Protein AF-A0A2D6DQJ8-F1 (afdb_monomer_lite)

Sequence (185 aa):
MTIVVDLTQARTDKREAVPNTLNEFLEKARQLINESSESKDLEIITTIRDIGDLKRKIEGVIAKKIIDAKMIDQGLFLCGIYVPRVFTEYLSSSPESWIANDYSLKARKTKNAFAFKQGGDICFLICSIFIERGAWRIMDPSYYYKMGKSFYYQFYVSAKQEIGYHMSGHFETVVDITKECFSSI

Foldseek 3Di:
DDDDDDADDDDDPPPDDDDDDLVSLLVLLVVLLVVLVVPPPDPPPPPPNHLVSQLSNQLNLLSVLCVVVVVSDPLSSSLSSVLSVLVSVCVVPPDPDLQLVVLVVVCVVVVDLVSLVVSLSSLLCCLAPVVVSCVVVVDDNVVSLQSSLVSLCSSCVSVVDVNSVSCNVCVVVSSVSRNVSVVVD

pLDDT: mean 80.05, std 19.25, range [23.83, 98.38]

Structure (mmCIF, N/CA/C/O backbone):
data_AF-A0A2D6DQJ8-F1
#
_entry.id   AF-A0A2D6DQJ8-F1
#
loop_
_atom_site.group_PDB
_atom_site.id
_atom_site.type_symbol
_atom_site.label_atom_id
_atom_site.label_alt_id
_atom_site.label_comp_id
_atom_site.label_asym_id
_atom_site.label_entity_id
_atom_site.label_seq_id
_atom_site.pdbx_PDB_ins_code
_atom_site.Cartn_x
_atom_site.Cartn_y
_atom_site.Cartn_z
_atom_site.occupancy
_atom_site.B_iso_or_equiv
_atom_site.auth_seq_id
_atom_site.auth_comp_id
_atom_site.auth_asym_id
_atom_site.auth_atom_id
_atom_site.pdbx_PDB_model_num
ATOM 1 N N . MET A 1 1 ? -24.147 9.351 -9.199 1.00 28.38 1 MET A N 1
ATOM 2 C CA . MET A 1 1 ? -23.931 10.227 -8.032 1.00 28.38 1 MET A CA 1
ATOM 3 C C . MET A 1 1 ? -22.509 10.746 -8.153 1.00 28.38 1 MET A C 1
ATOM 5 O O . MET A 1 1 ? -21.589 9.941 -8.148 1.00 28.38 1 MET A O 1
ATOM 9 N N . THR A 1 2 ? -22.347 12.031 -8.457 1.00 23.83 2 THR A N 1
ATOM 10 C CA . THR A 1 2 ? -21.063 12.626 -8.860 1.00 23.83 2 THR A CA 1
ATOM 11 C C . THR A 1 2 ? -20.451 13.314 -7.648 1.00 23.83 2 THR A C 1
ATOM 13 O O . THR A 1 2 ? -21.059 14.234 -7.110 1.00 23.83 2 THR A O 1
ATOM 16 N N . ILE A 1 3 ? -19.286 12.850 -7.197 1.00 33.47 3 ILE A N 1
ATOM 17 C CA . ILE A 1 3 ? -18.532 13.491 -6.115 1.00 33.47 3 ILE A CA 1
ATOM 18 C C . ILE A 1 3 ? -17.836 14.715 -6.719 1.00 33.47 3 ILE A C 1
ATOM 20 O O . ILE A 1 3 ? -16.994 14.570 -7.603 1.00 33.47 3 ILE A O 1
ATOM 24 N N . VAL A 1 4 ? -18.210 15.913 -6.272 1.00 28.06 4 VAL A N 1
ATOM 25 C CA . VAL A 1 4 ? -17.521 17.164 -6.613 1.00 28.06 4 VAL A CA 1
ATOM 26 C C . VAL A 1 4 ? -16.639 17.519 -5.420 1.00 28.06 4 VAL A C 1
ATOM 28 O O . VAL A 1 4 ? -17.137 17.975 -4.398 1.00 28.06 4 VAL A O 1
ATOM 31 N N . VAL A 1 5 ? -15.339 17.240 -5.532 1.00 38.75 5 VAL A N 1
ATOM 32 C CA . VAL A 1 5 ? -14.324 17.700 -4.573 1.00 38.75 5 VAL A CA 1
ATOM 33 C C . VAL A 1 5 ? -13.823 19.053 -5.072 1.00 38.75 5 VAL A C 1
ATOM 35 O O . VAL A 1 5 ? -13.294 19.132 -6.180 1.00 38.75 5 VAL A O 1
ATOM 38 N N . ASP A 1 6 ? -14.016 20.115 -4.290 1.00 31.91 6 ASP A N 1
ATOM 39 C CA . ASP A 1 6 ? -13.400 21.413 -4.571 1.00 31.91 6 ASP A CA 1
ATOM 40 C C . ASP A 1 6 ? -11.903 21.327 -4.230 1.00 31.91 6 ASP A C 1
ATOM 42 O O . ASP A 1 6 ? -11.521 21.043 -3.097 1.00 31.91 6 ASP A O 1
ATOM 46 N N . LEU A 1 7 ? -11.050 21.471 -5.248 1.00 39.66 7 LEU A N 1
ATOM 47 C CA . LEU A 1 7 ? -9.607 21.198 -5.192 1.00 39.66 7 LEU A CA 1
ATOM 48 C C . LEU A 1 7 ? -8.759 22.452 -4.927 1.00 39.66 7 LEU A C 1
ATOM 50 O O . LEU A 1 7 ? -7.550 22.450 -5.178 1.00 39.66 7 LEU A O 1
ATOM 54 N N . THR A 1 8 ? -9.353 23.541 -4.444 1.00 37.66 8 THR A N 1
ATOM 55 C CA . THR A 1 8 ? -8.606 24.782 -4.229 1.00 37.66 8 THR A CA 1
ATOM 56 C C . THR A 1 8 ? -8.134 24.960 -2.780 1.00 37.66 8 THR A C 1
ATOM 58 O O . THR A 1 8 ? -8.878 25.394 -1.914 1.00 37.66 8 THR A O 1
ATOM 61 N N . GLN A 1 9 ? -6.821 24.730 -2.590 1.00 43.00 9 GLN A N 1
ATOM 62 C CA . GLN A 1 9 ? -5.982 25.031 -1.405 1.00 43.00 9 GLN A CA 1
ATOM 63 C C . GLN A 1 9 ? -6.151 24.040 -0.224 1.00 43.00 9 GLN A C 1
ATOM 65 O O . GLN A 1 9 ? -7.235 23.563 0.038 1.00 43.00 9 GLN A O 1
ATOM 70 N N . ALA A 1 10 ? -5.129 23.625 0.531 1.00 37.91 10 ALA A N 1
ATOM 71 C CA . ALA A 1 10 ? -3.864 24.272 0.834 1.00 37.91 10 ALA A CA 1
ATOM 72 C C . ALA A 1 10 ? -2.711 23.265 1.031 1.00 37.91 10 ALA A C 1
ATOM 74 O O . ALA A 1 10 ? -2.832 22.235 1.689 1.00 37.91 10 ALA A O 1
ATOM 75 N N . ARG A 1 11 ? -1.537 23.632 0.506 1.00 45.88 11 ARG A N 1
ATOM 76 C CA . ARG A 1 11 ? -0.239 23.076 0.901 1.00 45.88 11 ARG A CA 1
ATOM 77 C C . ARG A 1 11 ? 0.107 23.575 2.301 1.00 45.88 11 ARG A C 1
ATOM 79 O O . ARG A 1 11 ? 0.313 24.769 2.495 1.00 45.88 11 ARG A O 1
ATOM 86 N N . THR A 1 12 ? 0.286 22.659 3.240 1.00 33.97 12 THR A N 1
ATOM 87 C CA . THR A 1 12 ? 1.197 22.855 4.373 1.00 33.97 12 THR A CA 1
ATOM 88 C C . THR A 1 12 ? 1.915 21.539 4.646 1.00 33.97 12 THR A C 1
ATOM 90 O O . THR A 1 12 ? 1.480 20.714 5.442 1.00 33.97 12 THR A O 1
ATOM 93 N N . ASP A 1 13 ? 3.041 21.335 3.959 1.00 38.91 13 ASP A N 1
ATOM 94 C CA . ASP A 1 13 ? 3.985 20.256 4.254 1.00 38.91 13 ASP A CA 1
ATOM 95 C C . ASP A 1 13 ? 4.707 20.557 5.580 1.00 38.91 13 ASP A C 1
ATOM 97 O O . ASP A 1 13 ? 5.868 20.971 5.607 1.00 38.91 13 ASP A O 1
ATOM 101 N N . LYS A 1 14 ? 4.039 20.328 6.717 1.00 37.69 14 LYS A N 1
ATOM 102 C CA . LYS A 1 14 ? 4.773 19.878 7.902 1.00 37.69 14 LYS A CA 1
ATOM 103 C C . LYS A 1 14 ? 5.156 18.432 7.613 1.00 37.69 14 LYS A C 1
ATOM 105 O O . LYS A 1 14 ? 4.285 17.572 7.534 1.00 37.69 14 LYS A O 1
ATOM 110 N N . ARG A 1 15 ? 6.451 18.160 7.422 1.00 37.47 15 ARG A N 1
ATOM 111 C CA . ARG A 1 15 ? 6.974 16.787 7.416 1.00 37.47 15 ARG A CA 1
ATOM 112 C C . ARG A 1 15 ? 6.699 16.185 8.793 1.00 37.47 15 ARG A C 1
ATOM 114 O O . ARG A 1 15 ? 7.499 16.358 9.706 1.00 37.47 15 ARG A O 1
ATOM 121 N N . GLU A 1 16 ? 5.544 15.548 8.958 1.00 53.84 16 GLU A N 1
ATOM 122 C CA . GLU A 1 16 ? 5.276 14.711 10.121 1.00 53.84 16 GLU A CA 1
ATOM 123 C C . GLU A 1 16 ? 6.364 13.638 10.177 1.00 53.84 16 GLU A C 1
ATOM 125 O O . GLU A 1 16 ? 6.616 12.940 9.190 1.00 53.84 16 GLU A O 1
ATOM 130 N N . ALA A 1 17 ? 7.051 13.554 11.316 1.00 56.97 17 ALA A N 1
ATOM 131 C CA . ALA A 1 17 ? 8.005 12.488 11.553 1.00 56.97 17 ALA A CA 1
ATOM 132 C C . ALA A 1 17 ? 7.264 11.148 11.459 1.00 56.97 17 ALA A C 1
ATOM 134 O O . ALA A 1 17 ? 6.205 10.964 12.065 1.00 56.97 17 ALA A O 1
ATOM 135 N N . VAL A 1 18 ? 7.797 10.232 10.654 1.00 62.62 18 VAL A N 1
ATOM 136 C CA . VAL A 1 18 ? 7.288 8.862 10.592 1.00 62.62 18 VAL A CA 1
ATOM 137 C C . VAL A 1 18 ? 7.674 8.185 11.913 1.00 62.62 18 VAL A C 1
ATOM 139 O O . VAL A 1 18 ? 8.850 8.260 12.276 1.00 62.62 18 VAL A O 1
ATOM 142 N N . PRO A 1 19 ? 6.722 7.582 12.650 1.00 75.62 19 PRO A N 1
ATOM 143 C CA . PRO A 1 19 ? 7.032 6.788 13.838 1.00 75.62 19 PRO A CA 1
ATOM 144 C C . PRO A 1 19 ? 8.048 5.688 13.519 1.00 75.62 19 PRO A C 1
ATOM 146 O O . PRO A 1 19 ? 7.959 5.067 12.461 1.00 75.62 19 PRO A O 1
ATOM 149 N N . ASN A 1 20 ? 8.980 5.421 14.431 1.00 75.44 20 ASN A N 1
ATOM 150 C CA . ASN A 1 20 ? 10.047 4.433 14.228 1.00 75.44 20 ASN A CA 1
ATOM 151 C C . ASN A 1 20 ? 9.986 3.258 15.216 1.00 75.44 20 ASN A C 1
ATOM 153 O O . ASN A 1 20 ? 10.690 2.266 15.026 1.00 75.44 20 ASN A O 1
ATOM 157 N N . THR A 1 21 ? 9.147 3.333 16.254 1.00 79.19 21 THR A N 1
ATOM 158 C CA . THR A 1 21 ? 8.952 2.246 17.229 1.00 79.19 21 THR A CA 1
ATOM 159 C C . THR A 1 21 ? 7.495 1.799 17.292 1.00 79.19 21 THR A C 1
ATOM 161 O O . THR A 1 21 ? 6.583 2.585 17.045 1.00 79.19 21 THR A O 1
ATOM 164 N N . LEU A 1 22 ? 7.248 0.533 17.655 1.00 73.12 22 LEU A N 1
ATOM 165 C CA . LEU A 1 22 ? 5.886 0.003 17.809 1.00 73.12 22 LEU A CA 1
ATOM 166 C C . LEU A 1 22 ? 5.039 0.838 18.784 1.00 73.12 22 LEU A C 1
ATOM 168 O O . LEU A 1 22 ? 3.878 1.110 18.501 1.00 73.12 22 LEU A O 1
ATOM 172 N N . ASN A 1 23 ? 5.624 1.289 19.898 1.00 78.62 23 ASN A N 1
ATOM 173 C CA . ASN A 1 23 ? 4.925 2.144 20.858 1.00 78.62 23 ASN A CA 1
ATOM 174 C C . ASN A 1 23 ? 4.526 3.487 20.232 1.00 78.62 23 ASN A C 1
ATOM 176 O O . ASN A 1 23 ? 3.397 3.926 20.418 1.00 78.62 23 ASN A O 1
ATOM 180 N N . GLU A 1 24 ? 5.400 4.111 19.437 1.00 80.12 24 GLU A N 1
ATOM 181 C CA . GLU A 1 24 ? 5.050 5.337 18.708 1.00 80.12 24 GLU A CA 1
ATOM 182 C C . GLU A 1 24 ? 3.953 5.094 17.662 1.00 80.12 24 GLU A C 1
ATOM 184 O O . GLU A 1 24 ? 3.085 5.947 17.482 1.00 80.12 24 GLU A O 1
ATOM 189 N N . PHE A 1 25 ? 3.947 3.934 16.993 1.00 73.12 25 PHE A N 1
ATOM 190 C CA . PHE A 1 25 ? 2.854 3.558 16.091 1.00 73.12 25 PHE A CA 1
ATOM 191 C C . PHE A 1 25 ? 1.530 3.381 16.833 1.00 73.12 25 PHE A C 1
ATOM 193 O O . PHE A 1 25 ? 0.505 3.831 16.328 1.00 73.12 25 PHE A O 1
ATOM 200 N N . LEU A 1 26 ? 1.538 2.776 18.023 1.00 71.25 26 LEU A N 1
ATOM 201 C CA . LEU A 1 26 ? 0.341 2.609 18.850 1.00 71.25 26 LEU A CA 1
ATOM 202 C C . LEU A 1 26 ? -0.185 3.948 19.379 1.00 71.25 26 LEU A C 1
ATOM 204 O O . LEU A 1 26 ? -1.390 4.188 19.321 1.00 71.25 26 LEU A O 1
ATOM 208 N N . GLU A 1 27 ? 0.696 4.842 19.833 1.00 82.12 27 GLU A N 1
ATOM 209 C CA . GLU A 1 27 ? 0.302 6.193 20.250 1.00 82.12 27 GLU A CA 1
ATOM 210 C C . GLU A 1 27 ? -0.251 7.003 19.071 1.00 82.12 27 GLU A C 1
ATOM 212 O O . GLU A 1 27 ? -1.319 7.609 19.185 1.00 82.12 27 GLU A O 1
ATOM 217 N N . LYS A 1 28 ? 0.398 6.943 17.897 1.00 79.94 28 LYS A N 1
ATOM 218 C CA . LYS A 1 28 ? -0.119 7.581 16.677 1.00 79.94 28 LYS A CA 1
ATOM 219 C C . LYS A 1 28 ? -1.467 6.991 16.260 1.00 79.94 28 LYS A C 1
ATOM 221 O O . LYS A 1 28 ? -2.380 7.739 15.925 1.00 79.94 28 LYS A O 1
ATOM 226 N N . ALA A 1 29 ? -1.616 5.669 16.299 1.00 71.00 29 ALA A N 1
ATOM 227 C CA . ALA A 1 29 ? -2.877 4.996 16.004 1.00 71.00 29 ALA A CA 1
ATOM 228 C C . ALA A 1 29 ? -3.985 5.458 16.957 1.00 71.00 29 ALA A C 1
ATOM 230 O O . ALA A 1 29 ? -5.069 5.812 16.505 1.00 71.00 29 ALA A O 1
ATOM 231 N N . ARG A 1 30 ? -3.706 5.536 18.262 1.00 75.19 30 ARG A N 1
ATOM 232 C CA . ARG A 1 30 ? -4.652 6.042 19.263 1.00 75.19 30 ARG A CA 1
ATOM 233 C C . ARG A 1 30 ? -5.056 7.491 18.993 1.00 75.19 30 ARG A C 1
ATOM 235 O O . ARG A 1 30 ? -6.238 7.811 19.092 1.00 75.19 30 ARG A O 1
ATOM 242 N N . GLN A 1 31 ? -4.101 8.347 18.635 1.00 80.62 31 GLN A N 1
ATOM 243 C CA . GLN A 1 31 ? -4.378 9.731 18.255 1.00 80.62 31 GLN A CA 1
ATOM 244 C C . GLN A 1 31 ? -5.319 9.794 17.043 1.00 80.62 31 GLN A C 1
ATOM 246 O O . GLN A 1 31 ? -6.372 10.420 17.127 1.00 80.62 31 GLN A O 1
ATOM 251 N N . LEU A 1 32 ? -4.989 9.085 15.960 1.00 76.75 32 LEU A N 1
ATOM 252 C CA . LEU A 1 32 ? -5.801 9.035 14.739 1.00 76.75 32 LEU A CA 1
ATOM 253 C C . LEU A 1 32 ? -7.210 8.483 15.000 1.00 76.75 32 LEU A C 1
ATOM 255 O O . LEU A 1 32 ? -8.191 8.984 14.453 1.00 76.75 32 LEU A O 1
ATOM 259 N N . ILE A 1 33 ? -7.328 7.469 15.862 1.00 73.88 33 ILE A N 1
ATOM 260 C CA . ILE A 1 33 ? -8.620 6.907 16.263 1.00 73.88 33 ILE A CA 1
ATOM 261 C C . ILE A 1 33 ? -9.454 7.953 16.994 1.00 73.88 33 ILE A C 1
ATOM 263 O O . ILE A 1 33 ? -10.623 8.118 16.653 1.00 73.88 33 ILE A O 1
ATOM 267 N N . ASN A 1 34 ? -8.880 8.673 17.957 1.00 74.06 34 ASN A N 1
ATOM 268 C CA . ASN A 1 34 ? -9.598 9.712 18.692 1.00 74.06 34 ASN A CA 1
ATOM 269 C C . ASN A 1 34 ? -10.048 10.845 17.760 1.00 74.06 34 ASN A C 1
ATOM 271 O O . ASN A 1 34 ? -11.220 11.209 17.778 1.00 74.06 34 ASN A O 1
ATOM 275 N N . GLU A 1 35 ? -9.157 11.315 16.881 1.00 70.44 35 GLU A N 1
ATOM 276 C CA . GLU A 1 35 ? -9.466 12.336 15.870 1.00 70.44 35 GLU A CA 1
ATOM 277 C C . GLU A 1 35 ? -10.590 11.883 14.920 1.00 70.44 35 GLU A C 1
ATOM 279 O O . GLU A 1 35 ? -11.458 12.674 14.555 1.00 70.44 35 GLU A O 1
ATOM 284 N N . SER A 1 36 ? -10.624 10.596 14.555 1.00 62.00 36 SER A N 1
ATOM 285 C CA . SER A 1 36 ? -11.695 10.023 13.725 1.00 62.00 36 SER A CA 1
ATOM 286 C C . SER A 1 36 ? -12.997 9.732 14.487 1.00 62.00 36 SER A C 1
ATOM 288 O O . SER A 1 36 ? -14.061 9.685 13.879 1.00 62.00 36 SER A O 1
ATOM 290 N N . SER A 1 37 ? -12.941 9.536 15.809 1.00 56.09 37 SER A N 1
ATOM 291 C CA . SER A 1 37 ? -14.101 9.176 16.643 1.00 56.09 37 SER A CA 1
ATOM 292 C C . SER A 1 37 ? -14.865 10.400 17.155 1.00 56.09 37 SER A C 1
ATOM 294 O O . SER A 1 37 ? -16.042 10.290 17.493 1.00 56.09 37 SER A O 1
ATOM 296 N N . GLU A 1 38 ? -14.230 11.575 17.194 1.00 51.16 38 GLU A N 1
ATOM 297 C CA . GLU A 1 38 ? -14.913 12.841 17.496 1.00 51.16 38 GLU A CA 1
ATOM 298 C C . GLU A 1 38 ? -15.910 13.253 16.397 1.00 51.16 38 GLU A C 1
ATOM 300 O O . GLU A 1 38 ? -16.852 14.001 16.672 1.00 51.16 38 GLU A O 1
ATOM 305 N N . SER A 1 39 ? -15.802 12.691 15.186 1.00 46.47 39 SER A N 1
ATOM 306 C CA . SER A 1 39 ? -16.905 12.694 14.222 1.00 46.47 39 SER A CA 1
ATOM 307 C C . SER A 1 39 ? -17.876 11.560 14.542 1.00 46.47 39 SER A C 1
ATOM 309 O O . SER A 1 39 ? -17.745 10.454 14.020 1.00 46.47 39 SER A O 1
ATOM 311 N N . LYS A 1 40 ? -18.841 11.828 15.430 1.00 40.34 40 LYS A N 1
ATOM 312 C CA . LYS A 1 40 ? -19.974 10.925 15.674 1.00 40.34 40 LYS A CA 1
ATOM 313 C C . LYS A 1 40 ? -20.646 10.525 14.356 1.00 40.34 40 LYS A C 1
ATOM 315 O O . LYS A 1 40 ? -20.747 11.329 13.430 1.00 40.34 40 LYS A O 1
ATOM 320 N N . ASP A 1 41 ? -21.095 9.276 14.340 1.00 42.66 41 ASP A N 1
ATOM 321 C CA . ASP A 1 41 ? -21.837 8.582 13.290 1.00 42.66 41 ASP A CA 1
ATOM 322 C C . ASP A 1 41 ? -22.747 9.501 12.444 1.00 42.66 41 ASP A C 1
ATOM 324 O O . ASP A 1 41 ? -23.523 10.273 13.004 1.00 42.66 41 ASP A O 1
ATOM 328 N N . LEU A 1 42 ? -22.685 9.334 11.110 1.00 38.38 42 LEU A N 1
ATOM 329 C CA . LEU A 1 42 ? -23.578 9.842 10.035 1.00 38.38 42 LEU A CA 1
ATOM 330 C C . LEU A 1 42 ? -23.134 11.007 9.130 1.00 38.38 42 LEU A C 1
ATOM 332 O O . LEU A 1 42 ? -23.860 11.319 8.191 1.00 38.38 42 LEU A O 1
ATOM 336 N N . GLU A 1 43 ? -21.931 11.567 9.259 1.00 40.69 43 GLU A N 1
ATOM 337 C CA . GLU A 1 43 ? -21.502 12.666 8.368 1.00 40.69 43 GLU A CA 1
ATOM 338 C C . GLU A 1 43 ? -20.076 12.499 7.805 1.00 40.69 43 GLU A C 1
ATOM 340 O O . GLU A 1 43 ? -19.241 13.405 7.817 1.00 40.69 43 GLU A O 1
ATOM 345 N N . ILE A 1 44 ? -19.771 11.322 7.244 1.00 44.59 44 ILE A N 1
ATOM 346 C CA . ILE A 1 44 ? -18.531 11.135 6.462 1.00 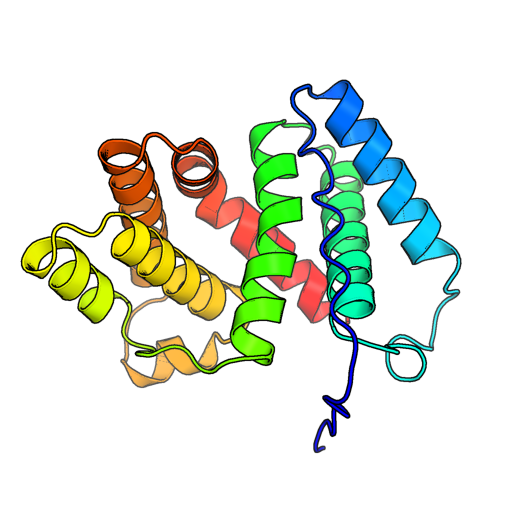44.59 44 ILE A CA 1
ATOM 347 C C . ILE A 1 44 ? -18.546 12.017 5.193 1.00 44.59 44 ILE A C 1
ATOM 349 O O . ILE A 1 44 ? -17.491 12.439 4.723 1.00 44.59 44 ILE A O 1
ATOM 353 N N . ILE A 1 45 ? -19.732 12.375 4.686 1.00 44.34 45 ILE A N 1
ATOM 354 C CA . ILE A 1 45 ? -19.911 13.052 3.391 1.00 44.34 45 ILE A CA 1
ATOM 355 C C . ILE A 1 45 ? -19.902 14.594 3.494 1.00 44.34 45 ILE A C 1
ATOM 357 O O . ILE A 1 45 ? -19.547 15.259 2.526 1.00 44.34 45 ILE A O 1
ATOM 361 N N . THR A 1 46 ? -20.224 15.194 4.643 1.00 42.28 46 THR A N 1
ATOM 362 C CA . THR A 1 46 ? -20.374 16.664 4.788 1.00 42.28 46 THR A CA 1
ATOM 363 C C . THR A 1 46 ? -19.166 17.375 5.401 1.00 42.28 46 THR A C 1
ATOM 365 O O . THR A 1 46 ? -19.080 18.598 5.321 1.00 42.28 46 THR A O 1
ATOM 368 N N . THR A 1 47 ? -18.197 16.644 5.966 1.00 49.59 47 THR A N 1
ATOM 369 C CA . THR A 1 47 ? -17.031 17.245 6.646 1.00 49.59 47 THR A CA 1
ATOM 370 C C . THR A 1 47 ? -15.702 16.679 6.138 1.00 49.59 47 THR A C 1
ATOM 372 O O . THR A 1 47 ? -14.849 16.265 6.923 1.00 49.59 47 THR A O 1
ATOM 375 N N . ILE A 1 48 ? -15.522 16.577 4.823 1.00 56.25 48 ILE A N 1
ATOM 376 C CA . ILE A 1 48 ? -14.187 16.460 4.219 1.00 56.25 48 ILE A CA 1
ATOM 377 C C . ILE A 1 48 ? -13.872 17.851 3.683 1.00 56.25 48 ILE A C 1
ATOM 379 O O . ILE A 1 48 ? -14.413 18.247 2.655 1.00 56.25 48 ILE A O 1
ATOM 383 N N . ARG A 1 49 ? -13.083 18.627 4.434 1.00 59.62 49 ARG A N 1
ATOM 384 C CA . ARG A 1 49 ? -12.759 20.010 4.052 1.00 59.62 49 ARG A CA 1
ATOM 385 C C . ARG A 1 49 ? -11.646 20.052 3.011 1.00 59.62 49 ARG A C 1
ATOM 387 O O . ARG A 1 49 ? -11.651 20.939 2.168 1.00 59.62 49 ARG A O 1
ATOM 394 N N . ASP A 1 50 ? -10.740 19.074 3.050 1.00 74.75 50 ASP A N 1
ATOM 395 C CA . ASP A 1 50 ? -9.666 18.896 2.079 1.00 74.75 50 ASP A CA 1
ATOM 396 C C . ASP A 1 50 ? -9.170 17.431 2.002 1.00 74.75 50 ASP A C 1
ATOM 398 O O . ASP A 1 50 ? -9.628 16.532 2.714 1.00 74.75 50 ASP A O 1
ATOM 402 N N . ILE A 1 51 ? -8.219 17.179 1.097 1.00 76.19 51 ILE A N 1
ATOM 403 C CA . ILE A 1 51 ? -7.595 15.863 0.876 1.00 76.19 51 ILE A CA 1
ATOM 404 C C . ILE A 1 51 ? -6.801 15.372 2.103 1.00 76.19 51 ILE A C 1
ATOM 406 O O . ILE A 1 51 ? -6.687 14.163 2.323 1.00 76.19 51 ILE A O 1
ATOM 410 N N . GLY A 1 52 ? -6.250 16.284 2.904 1.00 80.75 52 GLY A N 1
ATOM 411 C CA . GLY A 1 52 ? -5.534 15.965 4.137 1.00 80.75 52 GLY A CA 1
ATOM 412 C C . GLY A 1 52 ? -6.465 15.400 5.209 1.00 80.75 52 GLY A C 1
ATOM 413 O O . GLY A 1 52 ? -6.137 14.382 5.822 1.00 80.75 52 GLY A O 1
ATOM 414 N N . ASP A 1 53 ? -7.650 15.989 5.368 1.00 79.25 53 ASP A N 1
ATOM 415 C CA . ASP A 1 53 ? -8.695 15.477 6.262 1.00 79.25 53 ASP A CA 1
ATOM 416 C C . ASP A 1 53 ? -9.160 14.078 5.838 1.00 79.25 53 ASP A C 1
ATOM 418 O O . ASP A 1 53 ? -9.274 1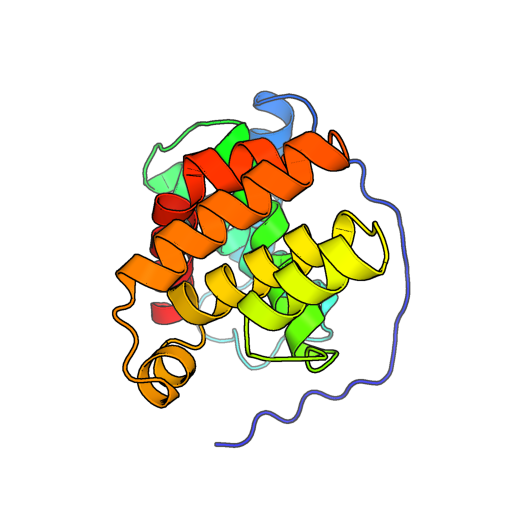3.177 6.674 1.00 79.25 53 ASP A O 1
ATOM 422 N N . LEU A 1 54 ? -9.368 13.858 4.533 1.00 81.12 54 LEU A N 1
ATOM 423 C CA . LEU A 1 54 ? -9.700 12.533 4.000 1.00 81.12 54 LEU A CA 1
ATOM 424 C C . LEU A 1 54 ? -8.605 11.513 4.331 1.00 81.12 54 LEU A C 1
ATOM 426 O O . LEU A 1 54 ? -8.901 10.417 4.809 1.00 81.12 54 LEU A O 1
ATOM 430 N N . LYS A 1 55 ? -7.337 11.881 4.121 1.00 85.38 55 LYS A N 1
ATOM 431 C CA . LYS A 1 55 ? -6.193 11.024 4.437 1.00 85.38 55 LYS A CA 1
ATOM 432 C C . LYS A 1 55 ? -6.202 10.614 5.915 1.00 85.38 55 LYS A C 1
ATOM 434 O O . LYS A 1 55 ? -6.141 9.420 6.196 1.00 85.38 55 LYS A O 1
ATOM 439 N N . ARG A 1 56 ? -6.323 11.572 6.842 1.00 83.94 56 ARG A N 1
ATOM 440 C CA . ARG A 1 56 ? -6.320 11.312 8.296 1.00 83.94 56 ARG A CA 1
ATOM 441 C C . ARG A 1 56 ? -7.480 10.428 8.738 1.00 83.94 56 ARG A C 1
ATOM 443 O O . ARG A 1 56 ? -7.284 9.515 9.536 1.00 83.94 56 ARG A O 1
ATOM 450 N N . LYS A 1 57 ? -8.676 10.646 8.184 1.00 82.50 57 LYS A N 1
ATOM 451 C CA . LYS A 1 57 ? -9.839 9.797 8.478 1.00 82.50 57 LYS A CA 1
ATOM 452 C C . LYS A 1 57 ? -9.597 8.347 8.066 1.00 82.50 57 LYS A C 1
ATOM 454 O O . LYS A 1 57 ? -9.832 7.448 8.868 1.00 82.50 57 LYS A O 1
ATOM 459 N N . ILE A 1 58 ? -9.080 8.109 6.859 1.00 85.31 58 ILE A N 1
ATOM 460 C CA . ILE A 1 58 ? -8.780 6.742 6.402 1.00 85.31 58 ILE A CA 1
ATOM 461 C C . ILE A 1 58 ? -7.652 6.127 7.251 1.00 85.31 58 ILE A C 1
ATOM 463 O O . ILE A 1 58 ? -7.751 4.958 7.620 1.00 85.31 58 ILE A O 1
ATOM 467 N N . GLU A 1 59 ? -6.621 6.901 7.622 1.00 87.88 59 GLU A N 1
ATOM 468 C CA . GLU A 1 59 ? -5.574 6.446 8.556 1.00 87.88 59 GLU A CA 1
ATOM 469 C C . GLU A 1 59 ? -6.178 5.978 9.892 1.00 87.88 59 GLU A C 1
ATOM 471 O O . GLU A 1 59 ? -5.840 4.891 10.361 1.00 87.88 59 GLU A O 1
ATOM 476 N N . GLY A 1 60 ? -7.110 6.744 10.471 1.00 85.50 60 GLY A N 1
ATOM 477 C CA . GLY A 1 60 ? -7.806 6.387 11.711 1.00 85.50 60 GLY A CA 1
ATOM 478 C C . GLY A 1 60 ? -8.649 5.116 11.597 1.00 85.50 60 GLY A C 1
ATOM 479 O O . GLY A 1 60 ? -8.565 4.249 12.467 1.00 85.50 60 GLY A O 1
ATOM 480 N N . VAL A 1 61 ? -9.402 4.955 10.504 1.00 87.06 61 VAL A N 1
ATOM 481 C CA . VAL A 1 61 ? -10.228 3.755 10.269 1.00 87.06 61 VAL A CA 1
ATOM 482 C C . VAL A 1 61 ? -9.361 2.501 10.118 1.00 87.06 61 VAL A C 1
ATOM 484 O O . VAL A 1 61 ? -9.633 1.486 10.761 1.00 87.06 61 VAL A O 1
ATOM 487 N N . ILE A 1 62 ? -8.279 2.572 9.335 1.00 88.94 62 ILE A N 1
ATOM 488 C CA . ILE A 1 62 ? -7.344 1.448 9.165 1.00 88.94 62 ILE A CA 1
ATOM 489 C C . ILE A 1 62 ? -6.653 1.115 10.493 1.00 88.94 62 ILE A C 1
ATOM 491 O O . ILE A 1 62 ? -6.576 -0.054 10.874 1.00 88.94 62 ILE A O 1
ATOM 495 N N . ALA A 1 63 ? -6.181 2.128 11.226 1.00 87.88 63 ALA A N 1
ATOM 496 C CA . ALA A 1 63 ? -5.533 1.939 12.520 1.00 87.88 63 ALA A CA 1
ATOM 497 C C . ALA A 1 63 ? -6.471 1.276 13.540 1.00 87.88 63 ALA A C 1
ATOM 499 O O . ALA A 1 63 ? -6.072 0.324 14.215 1.00 87.88 63 ALA A O 1
ATOM 500 N N . LYS A 1 64 ? -7.733 1.725 13.603 1.00 86.75 64 LYS A N 1
ATOM 501 C CA . LYS A 1 64 ? -8.778 1.111 14.431 1.00 86.75 64 LYS A CA 1
ATOM 502 C C . LYS A 1 64 ? -8.954 -0.360 14.089 1.00 86.75 64 LYS A C 1
ATOM 504 O O . LYS A 1 64 ? -8.924 -1.201 14.978 1.00 86.75 64 LYS A O 1
ATOM 509 N N . LYS A 1 65 ? -9.059 -0.679 12.797 1.00 88.88 65 LYS A N 1
ATOM 510 C CA . LYS A 1 65 ? -9.251 -2.052 12.325 1.00 88.88 65 LYS A CA 1
ATOM 511 C C . LYS A 1 65 ? -8.094 -2.973 12.716 1.00 88.88 65 LYS A C 1
ATOM 513 O O . LYS A 1 65 ? -8.338 -4.083 13.182 1.00 88.88 65 LYS A O 1
ATOM 518 N N . ILE A 1 66 ? -6.851 -2.509 12.568 1.00 88.81 66 ILE A N 1
ATOM 519 C CA . ILE A 1 66 ? -5.647 -3.253 12.975 1.00 88.81 66 ILE A CA 1
ATOM 520 C C . ILE A 1 66 ? -5.679 -3.554 14.482 1.00 88.81 66 ILE A C 1
ATOM 522 O O . ILE A 1 66 ? -5.409 -4.687 14.893 1.00 88.81 66 ILE A O 1
ATOM 526 N N . ILE A 1 67 ? -6.031 -2.558 15.301 1.00 88.88 67 ILE A N 1
ATOM 527 C CA . ILE A 1 67 ? -6.099 -2.690 16.763 1.00 88.88 67 ILE A CA 1
ATOM 528 C C . ILE A 1 67 ? -7.240 -3.620 17.188 1.00 88.88 67 ILE A C 1
ATOM 530 O O . ILE A 1 67 ? -7.005 -4.545 17.967 1.00 88.88 67 ILE A O 1
ATOM 534 N N . ASP A 1 68 ? -8.445 -3.427 16.652 1.00 87.06 68 ASP A N 1
ATOM 535 C CA . ASP A 1 68 ? -9.630 -4.224 16.988 1.00 87.06 68 ASP A CA 1
ATOM 536 C C . ASP A 1 68 ? -9.436 -5.704 16.613 1.00 87.06 68 ASP A C 1
ATOM 538 O O . ASP A 1 68 ? -9.836 -6.603 17.357 1.00 87.06 68 ASP A O 1
ATOM 542 N N . ALA A 1 69 ? -8.740 -5.971 15.502 1.00 87.88 69 ALA A N 1
ATOM 543 C CA . ALA A 1 69 ? -8.357 -7.316 15.072 1.00 87.88 69 ALA A CA 1
ATOM 544 C C . ALA A 1 69 ? -7.135 -7.890 15.823 1.00 87.88 69 ALA A C 1
ATOM 546 O O . ALA A 1 69 ? -6.725 -9.019 15.551 1.00 87.88 69 ALA A O 1
ATOM 547 N N . LYS A 1 70 ? -6.547 -7.143 16.771 1.00 87.38 70 LYS A N 1
ATOM 548 C CA . LYS A 1 70 ? -5.338 -7.507 17.538 1.00 87.38 70 LYS A CA 1
ATOM 549 C C . LYS A 1 70 ? -4.120 -7.830 16.660 1.00 87.38 70 LYS A C 1
ATOM 551 O O . LYS A 1 70 ? -3.248 -8.600 17.062 1.00 87.38 70 LYS A O 1
ATOM 556 N N . MET A 1 71 ? -4.026 -7.226 15.478 1.00 89.56 71 MET A N 1
ATOM 557 C CA . MET A 1 71 ? -2.933 -7.435 14.523 1.00 89.56 71 MET A CA 1
ATOM 558 C C . MET A 1 71 ? -1.757 -6.497 14.825 1.00 89.56 71 MET A C 1
ATOM 560 O O . MET A 1 71 ? -1.364 -5.678 13.998 1.00 89.56 71 MET A O 1
ATOM 564 N N . ILE A 1 72 ? -1.223 -6.567 16.047 1.00 85.62 72 ILE A N 1
ATOM 565 C CA . ILE A 1 72 ? -0.196 -5.634 16.526 1.00 85.62 72 ILE A CA 1
ATOM 566 C C . ILE A 1 72 ? 1.162 -5.990 15.906 1.00 85.62 72 ILE A C 1
ATOM 568 O O . ILE A 1 72 ? 1.923 -6.782 16.456 1.00 85.62 72 ILE A O 1
ATOM 572 N N . ASP A 1 73 ? 1.454 -5.386 14.756 1.00 90.25 73 ASP A N 1
ATOM 573 C CA . ASP A 1 73 ? 2.713 -5.530 14.026 1.00 90.25 73 ASP A CA 1
ATOM 574 C C . ASP A 1 73 ? 3.184 -4.170 13.486 1.00 90.25 73 ASP A C 1
ATOM 576 O O . ASP A 1 73 ? 2.419 -3.427 12.869 1.00 90.25 73 ASP A O 1
ATOM 580 N N . GLN A 1 74 ? 4.459 -3.837 13.714 1.00 88.44 74 GLN A N 1
ATOM 581 C CA . GLN A 1 74 ? 5.035 -2.551 13.306 1.00 88.44 74 GLN A CA 1
ATOM 582 C C . GLN A 1 74 ? 4.977 -2.349 11.786 1.00 88.44 74 GLN A C 1
ATOM 584 O O . GLN A 1 74 ? 4.658 -1.254 11.317 1.00 88.44 74 GLN A O 1
ATOM 589 N N . GLY A 1 75 ? 5.269 -3.398 11.015 1.00 91.38 75 GLY A N 1
ATOM 590 C CA . GLY A 1 75 ? 5.223 -3.355 9.560 1.00 91.38 75 GLY A CA 1
ATOM 591 C C . GLY A 1 75 ? 3.815 -3.090 9.050 1.00 91.38 75 GLY A C 1
ATOM 592 O O . GLY A 1 75 ? 3.624 -2.275 8.147 1.00 91.38 75 GLY A O 1
ATOM 593 N N . LEU A 1 76 ? 2.823 -3.723 9.671 1.00 92.12 76 LEU A N 1
ATOM 594 C CA . LEU A 1 76 ? 1.421 -3.546 9.337 1.00 92.12 76 LEU A CA 1
ATOM 595 C C . LEU A 1 76 ? 0.924 -2.130 9.652 1.00 92.12 76 LEU A C 1
ATOM 597 O O . LEU A 1 76 ? 0.239 -1.543 8.816 1.00 92.12 76 LEU A O 1
ATOM 601 N N . PHE A 1 77 ? 1.317 -1.540 10.786 1.00 90.56 77 PHE A N 1
ATOM 602 C CA . PHE A 1 77 ? 0.999 -0.137 11.089 1.00 90.56 77 PHE A CA 1
ATOM 603 C C . PHE A 1 77 ? 1.648 0.835 10.098 1.00 90.56 77 PHE A C 1
ATOM 605 O O . PHE A 1 77 ? 0.981 1.754 9.614 1.00 90.56 77 PHE A O 1
ATOM 612 N N . LEU A 1 78 ? 2.919 0.617 9.740 1.00 92.00 78 LEU A N 1
ATOM 613 C CA . LEU A 1 78 ? 3.600 1.425 8.725 1.00 92.00 78 LEU A CA 1
ATOM 614 C C . LEU A 1 78 ? 2.875 1.343 7.372 1.00 92.00 78 LEU A C 1
ATOM 616 O O . LEU A 1 78 ? 2.654 2.367 6.722 1.00 92.00 78 LEU A O 1
ATOM 620 N N . CYS A 1 79 ? 2.461 0.140 6.965 1.00 95.19 79 CYS A N 1
ATOM 621 C CA . CYS A 1 79 ? 1.660 -0.058 5.757 1.00 95.19 79 CYS A CA 1
ATOM 622 C C . CYS A 1 79 ? 0.290 0.628 5.863 1.00 95.19 79 CYS A C 1
ATOM 624 O O . CYS A 1 79 ? -0.146 1.278 4.916 1.00 95.19 79 CYS A O 1
ATOM 626 N N . GLY A 1 80 ? -0.366 0.538 7.021 1.00 90.31 80 GLY A N 1
ATOM 627 C CA . GLY A 1 80 ? -1.671 1.147 7.271 1.00 90.31 80 GLY A CA 1
ATOM 628 C C . GLY A 1 80 ? -1.666 2.672 7.149 1.00 90.31 80 GLY A C 1
ATOM 629 O O . GLY A 1 80 ? -2.602 3.237 6.598 1.00 90.31 80 GLY A O 1
ATOM 630 N N . ILE A 1 81 ? -0.586 3.339 7.569 1.00 90.31 81 ILE A N 1
ATOM 631 C CA . ILE A 1 81 ? -0.396 4.793 7.385 1.00 90.31 81 ILE A CA 1
ATOM 632 C C . ILE A 1 81 ? -0.029 5.134 5.930 1.00 90.31 81 ILE A C 1
ATOM 634 O O . ILE A 1 81 ? -0.325 6.216 5.420 1.00 90.31 81 ILE A O 1
ATOM 638 N N . TYR A 1 82 ? 0.623 4.214 5.224 1.00 93.69 82 TYR A N 1
ATOM 639 C CA . TYR A 1 82 ? 1.011 4.413 3.832 1.00 93.69 82 TYR A CA 1
ATOM 640 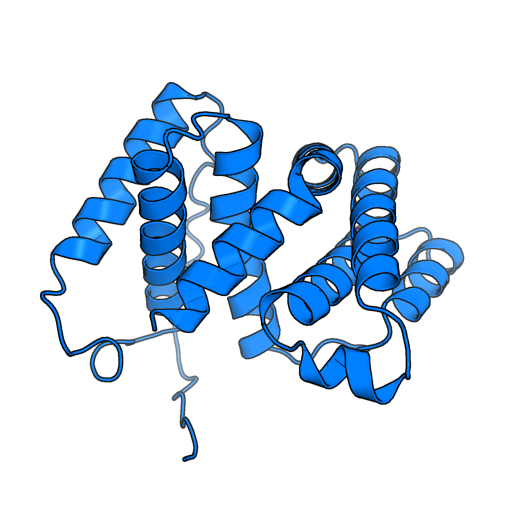C C . TYR A 1 82 ? -0.179 4.359 2.859 1.00 93.69 82 TYR A C 1
ATOM 642 O O . TYR A 1 82 ? -0.235 5.152 1.916 1.00 93.69 82 TYR A O 1
ATOM 650 N N . VAL A 1 83 ? -1.150 3.473 3.089 1.00 92.81 83 VAL A N 1
ATOM 651 C CA . VAL A 1 83 ? -2.311 3.272 2.201 1.00 92.81 83 VAL A CA 1
ATOM 652 C C . VAL A 1 83 ? -3.118 4.556 1.935 1.00 92.81 83 VAL A C 1
ATOM 654 O O . VAL A 1 83 ? -3.348 4.873 0.765 1.00 92.81 83 VAL A O 1
ATOM 657 N N . PRO A 1 84 ? -3.503 5.352 2.949 1.00 90.19 84 PRO A N 1
ATOM 658 C CA . PRO A 1 84 ? -4.253 6.593 2.745 1.00 90.19 84 PRO A CA 1
ATOM 659 C C . PRO A 1 84 ? -3.507 7.617 1.897 1.00 90.19 84 PRO A C 1
ATOM 661 O O . PRO A 1 84 ? -4.123 8.357 1.130 1.00 90.19 84 PRO A O 1
ATOM 664 N N . ARG A 1 85 ? -2.170 7.639 1.980 1.00 90.69 85 ARG A N 1
ATOM 665 C CA . ARG A 1 85 ? -1.342 8.461 1.094 1.00 90.69 85 ARG A CA 1
ATOM 666 C C . ARG A 1 85 ? -1.451 7.984 -0.352 1.00 90.69 85 ARG A C 1
ATOM 668 O O . ARG A 1 85 ? -1.632 8.820 -1.227 1.00 90.69 85 ARG A O 1
ATOM 675 N N . VAL A 1 86 ? -1.351 6.676 -0.605 1.00 92.06 86 VAL A N 1
ATOM 676 C CA . VAL A 1 86 ? -1.503 6.124 -1.963 1.00 92.06 86 VAL A CA 1
ATOM 677 C C . VAL A 1 86 ? -2.867 6.504 -2.526 1.00 92.06 86 VAL A C 1
ATOM 679 O O . VAL A 1 86 ? -2.953 7.065 -3.612 1.00 92.06 86 VAL A O 1
ATOM 682 N N . PHE A 1 87 ? -3.932 6.263 -1.766 1.00 88.81 87 PHE A N 1
ATOM 683 C CA . PHE A 1 87 ? -5.285 6.568 -2.212 1.00 88.81 87 PHE A CA 1
ATOM 684 C C . PHE A 1 87 ? -5.473 8.053 -2.549 1.00 88.81 87 PHE A C 1
ATOM 686 O O . PHE A 1 87 ? -5.940 8.389 -3.636 1.00 88.81 87 PHE A O 1
ATOM 693 N N . THR A 1 88 ? -5.052 8.954 -1.661 1.00 85.88 88 THR A N 1
ATOM 694 C CA . THR A 1 88 ? -5.227 10.398 -1.874 1.00 85.88 88 THR A CA 1
ATOM 695 C C . THR A 1 88 ? -4.339 10.966 -2.985 1.00 85.88 88 THR A C 1
ATOM 697 O O . THR A 1 88 ? -4.775 11.863 -3.711 1.00 85.88 88 THR A O 1
ATOM 700 N N . GLU A 1 89 ? -3.139 10.414 -3.190 1.00 86.50 89 GLU A N 1
ATOM 701 C CA . GLU A 1 89 ? -2.254 10.761 -4.313 1.00 86.50 89 GLU A CA 1
ATOM 702 C C . GLU A 1 89 ? -2.935 10.473 -5.663 1.00 86.50 89 GLU A C 1
ATOM 704 O O . GLU A 1 89 ? -2.946 11.336 -6.548 1.00 86.50 89 GLU A O 1
ATOM 709 N N . TYR A 1 90 ? -3.587 9.312 -5.790 1.00 84.00 90 TYR A N 1
ATOM 710 C CA . TYR A 1 90 ? -4.252 8.899 -7.031 1.00 84.00 90 TYR A CA 1
ATOM 711 C C . TYR A 1 90 ? -5.687 9.421 -7.206 1.00 84.00 90 TYR A C 1
ATOM 713 O O . TYR A 1 90 ? -6.211 9.397 -8.319 1.00 84.00 90 TYR A O 1
ATOM 721 N N . LEU A 1 91 ? -6.309 9.952 -6.148 1.00 80.75 91 LEU A N 1
ATOM 722 C CA . LEU A 1 91 ? -7.502 10.798 -6.275 1.00 80.75 91 LEU A CA 1
ATOM 723 C C . LEU A 1 91 ? -7.160 12.188 -6.824 1.00 80.75 91 LEU A C 1
ATOM 725 O O . LEU A 1 91 ? -7.914 12.743 -7.618 1.00 80.75 91 LEU A O 1
ATOM 729 N N . SER A 1 92 ? -6.024 12.746 -6.401 1.00 76.75 92 SER A N 1
ATOM 730 C CA . SER A 1 92 ? -5.602 14.103 -6.780 1.00 76.75 92 SER A CA 1
ATOM 731 C C . SER A 1 92 ? -4.955 14.152 -8.163 1.00 76.75 92 SER A C 1
ATOM 733 O O . SER A 1 92 ? -4.950 15.191 -8.822 1.00 76.75 92 SER A O 1
ATOM 735 N N . SER A 1 93 ? -4.371 13.037 -8.603 1.00 78.94 93 SER A N 1
ATOM 736 C CA . SER A 1 93 ? -3.680 12.929 -9.883 1.00 78.94 93 SER A CA 1
ATOM 737 C C . SER A 1 93 ? -3.863 11.541 -10.485 1.00 78.94 93 SER A C 1
ATOM 739 O O . SER A 1 93 ? -3.574 10.533 -9.846 1.00 78.94 93 SER A O 1
ATOM 741 N N . SER A 1 94 ? -4.333 11.471 -11.734 1.00 82.12 94 SER A N 1
ATOM 742 C CA . SER A 1 94 ? -4.425 10.184 -12.430 1.00 82.12 94 SER A CA 1
ATOM 743 C C . SER A 1 94 ? -3.030 9.570 -12.561 1.00 82.12 94 SER A C 1
ATOM 745 O O . SER A 1 94 ? -2.084 10.293 -12.895 1.00 82.12 94 SER A O 1
ATOM 747 N N . PRO A 1 95 ? -2.883 8.246 -12.375 1.00 89.69 95 PRO A N 1
ATOM 748 C CA . PRO A 1 95 ? -1.628 7.597 -12.702 1.00 89.69 95 PRO A CA 1
ATOM 749 C C . PRO A 1 95 ? -1.299 7.770 -14.183 1.00 89.69 95 PRO A C 1
ATOM 751 O O . PRO A 1 95 ? -2.193 7.852 -15.029 1.00 89.69 95 PRO A O 1
ATOM 754 N N . GLU A 1 96 ? -0.003 7.759 -14.489 1.00 89.62 96 GLU A N 1
ATOM 755 C CA . GLU A 1 96 ? 0.501 7.710 -15.866 1.00 89.62 96 GLU A CA 1
ATOM 756 C C . GLU A 1 96 ? -0.030 6.484 -16.620 1.00 89.62 96 GLU A C 1
ATOM 758 O O . GLU A 1 96 ? -0.357 6.577 -17.799 1.00 89.62 96 GLU A O 1
ATOM 763 N N . SER A 1 97 ? -0.142 5.342 -15.936 1.00 90.62 97 SER A N 1
ATOM 764 C CA . SER A 1 97 ? -0.743 4.135 -16.487 1.00 90.62 97 SER A CA 1
ATOM 765 C C . SER A 1 97 ? -1.503 3.364 -15.413 1.00 90.62 97 SER A C 1
ATOM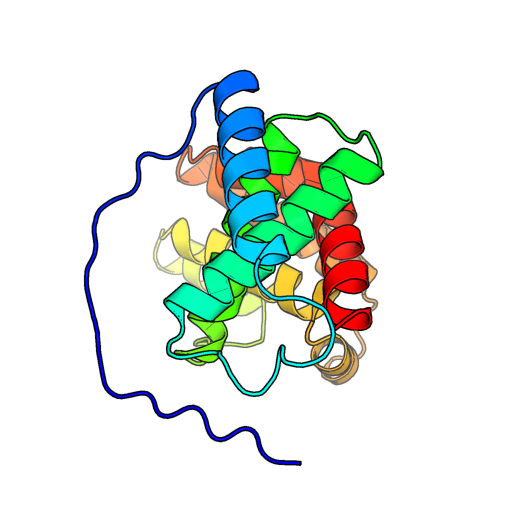 767 O O . SER A 1 97 ? -1.069 3.246 -14.274 1.00 90.62 97 SER A O 1
ATOM 769 N N . TRP A 1 98 ? -2.631 2.771 -15.790 1.00 89.44 98 TRP A N 1
ATOM 770 C CA . TRP A 1 98 ? -3.321 1.775 -14.960 1.00 89.44 98 TRP A CA 1
ATOM 771 C C . TRP A 1 98 ? -2.784 0.353 -15.194 1.00 89.44 98 TRP A C 1
ATOM 773 O O . TRP A 1 98 ? -3.295 -0.617 -14.637 1.00 89.44 98 TRP A O 1
ATOM 783 N N . ILE A 1 99 ? -1.753 0.203 -16.031 1.00 89.38 99 ILE A N 1
ATOM 784 C CA . ILE A 1 99 ? -1.115 -1.074 -16.344 1.00 89.38 99 ILE A CA 1
ATOM 785 C C . ILE A 1 99 ? 0.152 -1.190 -15.499 1.00 89.38 99 ILE A C 1
ATOM 787 O O . ILE A 1 99 ? 1.184 -0.594 -15.797 1.00 89.38 99 ILE A O 1
ATOM 791 N N . ALA A 1 100 ? 0.094 -2.012 -14.453 1.00 90.31 100 ALA A N 1
ATOM 792 C CA . ALA A 1 100 ? 1.198 -2.153 -13.506 1.00 90.31 100 ALA A CA 1
ATOM 793 C C . ALA A 1 100 ? 2.525 -2.588 -14.175 1.00 90.31 100 ALA A C 1
ATOM 795 O O . ALA A 1 100 ? 3.601 -2.130 -13.793 1.00 90.31 100 ALA A O 1
ATOM 796 N N . ASN A 1 101 ? 2.467 -3.394 -15.244 1.00 91.50 101 ASN A N 1
ATOM 797 C CA . ASN A 1 101 ? 3.654 -3.807 -16.004 1.00 91.50 101 ASN A CA 1
ATOM 798 C C . ASN A 1 101 ? 4.380 -2.658 -16.725 1.00 91.50 101 ASN A C 1
ATOM 800 O O . ASN A 1 101 ? 5.599 -2.749 -16.901 1.00 91.50 101 ASN A O 1
ATOM 804 N N . ASP A 1 102 ? 3.695 -1.568 -17.085 1.00 94.19 102 ASP A N 1
ATOM 805 C CA . ASP A 1 102 ? 4.338 -0.406 -17.715 1.00 94.19 102 ASP A CA 1
ATOM 806 C C . ASP A 1 102 ? 5.386 0.202 -16.780 1.00 94.19 102 ASP A C 1
ATOM 808 O O . ASP A 1 102 ? 6.469 0.607 -17.208 1.00 94.19 102 ASP A O 1
ATOM 812 N N . TYR A 1 103 ? 5.120 0.160 -15.476 1.00 95.69 103 TYR A N 1
ATOM 813 C CA . TYR A 1 103 ? 6.045 0.627 -14.457 1.00 95.69 103 TYR A CA 1
ATOM 814 C C . TYR A 1 103 ? 7.271 -0.273 -14.297 1.00 95.69 103 TYR A C 1
ATOM 816 O O . TYR A 1 103 ? 8.364 0.232 -14.042 1.00 95.69 103 TYR A O 1
ATOM 824 N N . SER A 1 104 ? 7.142 -1.586 -14.521 1.00 94.06 104 SER A N 1
ATOM 825 C CA . SER A 1 104 ? 8.297 -2.497 -14.594 1.00 94.06 104 SER A CA 1
ATOM 826 C C . SER A 1 104 ? 9.216 -2.127 -15.756 1.00 94.06 104 SER A C 1
ATOM 828 O O . SER A 1 104 ? 10.435 -2.019 -15.601 1.00 94.06 104 SER A O 1
ATOM 830 N N . LEU A 1 105 ? 8.622 -1.891 -16.931 1.00 94.75 105 LEU A N 1
ATOM 831 C CA . LEU A 1 105 ? 9.353 -1.487 -18.129 1.00 94.75 105 LEU A CA 1
ATOM 832 C C . LEU A 1 105 ? 10.022 -0.127 -17.925 1.00 94.75 105 LEU A C 1
ATOM 834 O O . LEU A 1 105 ? 11.199 0.029 -18.254 1.00 94.75 105 LEU A O 1
ATOM 838 N N . LYS A 1 106 ? 9.302 0.833 -17.337 1.00 95.75 106 LYS A N 1
ATOM 839 C CA . LYS A 1 106 ? 9.824 2.158 -16.995 1.00 95.75 106 LYS A CA 1
ATOM 840 C C . LYS A 1 106 ? 10.999 2.059 -16.028 1.00 95.75 106 LYS A C 1
ATOM 842 O O . LYS A 1 106 ? 12.066 2.578 -16.341 1.00 95.75 106 LYS A O 1
ATOM 847 N N . ALA A 1 107 ? 10.850 1.327 -14.921 1.00 94.69 107 ALA A N 1
ATOM 848 C CA . ALA A 1 107 ? 11.903 1.140 -13.924 1.00 94.69 107 ALA A CA 1
ATOM 849 C C . ALA A 1 107 ? 13.197 0.606 -14.548 1.00 94.69 107 ALA A C 1
ATOM 851 O O . ALA A 1 107 ? 14.279 1.122 -14.271 1.00 94.69 107 ALA A O 1
ATOM 852 N N . ARG A 1 108 ? 13.086 -0.385 -15.443 1.00 93.25 108 ARG A N 1
ATOM 853 C CA . ARG A 1 108 ? 14.234 -0.978 -16.145 1.00 93.25 108 ARG A CA 1
ATOM 854 C C . ARG A 1 108 ? 14.866 -0.017 -17.149 1.00 93.25 108 ARG A C 1
ATOM 856 O O . ARG A 1 108 ? 16.087 0.100 -17.181 1.00 93.25 108 ARG A O 1
ATOM 863 N N . LYS A 1 109 ? 14.053 0.683 -17.948 1.00 96.12 109 LYS A N 1
ATOM 864 C CA . LYS A 1 109 ? 14.537 1.626 -18.971 1.00 96.12 109 LYS A CA 1
ATOM 865 C C . LYS A 1 109 ? 15.225 2.842 -18.357 1.00 96.12 109 LYS A C 1
ATOM 867 O O . LYS A 1 109 ? 16.281 3.244 -18.829 1.00 96.12 109 LYS A O 1
ATOM 872 N N . THR A 1 110 ? 14.643 3.421 -17.309 1.00 95.31 110 THR A N 1
ATOM 873 C CA . THR A 1 110 ? 15.128 4.674 -16.712 1.00 95.31 110 THR A CA 1
ATOM 874 C C . THR A 1 110 ? 15.992 4.459 -15.472 1.00 95.31 110 THR A C 1
ATOM 876 O O . THR A 1 110 ? 16.414 5.437 -14.862 1.00 95.31 110 THR A O 1
ATOM 879 N N . LYS A 1 111 ? 16.210 3.204 -15.049 1.00 92.94 111 LYS A N 1
ATOM 880 C CA . LYS A 1 111 ? 16.869 2.837 -13.779 1.00 92.94 111 LYS A CA 1
ATOM 881 C C . LYS A 1 111 ? 16.263 3.546 -12.556 1.00 92.94 111 LYS A C 1
ATOM 883 O O . LYS A 1 111 ? 16.955 3.816 -11.579 1.00 92.94 111 LYS A O 1
ATOM 888 N N . ASN A 1 112 ? 14.967 3.863 -12.608 1.00 94.75 112 ASN A N 1
ATOM 889 C CA . ASN A 1 112 ? 14.273 4.563 -11.531 1.00 94.75 112 ASN A CA 1
ATOM 890 C C . ASN A 1 112 ? 13.535 3.560 -10.639 1.00 94.75 112 ASN A C 1
ATOM 892 O O . ASN A 1 112 ? 12.492 3.032 -11.023 1.00 94.75 112 ASN A O 1
ATOM 896 N N . ALA A 1 113 ? 14.046 3.346 -9.426 1.00 94.31 113 ALA A N 1
ATOM 897 C CA . ALA A 1 113 ? 13.439 2.443 -8.452 1.00 94.31 113 ALA A CA 1
ATOM 898 C C . ALA A 1 113 ? 11.998 2.836 -8.076 1.00 94.31 113 ALA A C 1
ATOM 900 O O . ALA A 1 113 ? 11.169 1.959 -7.848 1.00 94.31 113 ALA A O 1
ATOM 901 N N . PHE A 1 114 ? 11.665 4.132 -8.061 1.00 95.94 114 PHE A N 1
ATOM 902 C CA . PHE A 1 114 ? 10.323 4.604 -7.700 1.00 95.94 114 PHE A CA 1
ATOM 903 C C . PHE A 1 114 ? 9.247 4.182 -8.700 1.00 95.94 114 PHE A C 1
ATOM 905 O O . PHE A 1 114 ? 8.080 4.106 -8.325 1.00 95.94 114 PHE A O 1
ATOM 912 N N . ALA A 1 115 ? 9.614 3.833 -9.935 1.00 96.94 115 ALA A N 1
ATOM 913 C CA . ALA A 1 115 ? 8.655 3.242 -10.857 1.00 96.94 115 ALA A CA 1
ATOM 914 C C . ALA A 1 115 ? 8.160 1.879 -10.334 1.00 96.94 115 ALA A C 1
ATOM 916 O O . ALA A 1 115 ? 6.967 1.619 -10.395 1.00 96.94 115 ALA A O 1
ATOM 917 N N . PHE A 1 116 ? 9.001 1.053 -9.695 1.00 97.56 116 PHE A N 1
ATOM 918 C CA . PHE A 1 116 ? 8.513 -0.176 -9.053 1.00 97.56 116 PHE A CA 1
ATOM 919 C C . PHE A 1 116 ? 7.509 0.111 -7.932 1.00 97.56 116 PHE A C 1
ATOM 921 O O . PHE A 1 116 ? 6.486 -0.560 -7.864 1.00 97.56 116 PHE A O 1
ATOM 928 N N . LYS A 1 117 ? 7.747 1.141 -7.106 1.00 97.25 117 LYS A N 1
ATOM 929 C CA . LYS A 1 117 ? 6.772 1.583 -6.094 1.00 97.25 117 LYS A CA 1
ATOM 930 C C . LYS A 1 117 ? 5.431 1.930 -6.744 1.00 97.25 117 LYS A C 1
ATOM 932 O O . LYS A 1 117 ? 4.408 1.429 -6.300 1.00 97.25 117 LYS A O 1
ATOM 937 N N . GLN A 1 118 ? 5.443 2.728 -7.813 1.00 96.38 118 GLN A N 1
ATOM 938 C CA . GLN A 1 118 ? 4.223 3.100 -8.535 1.00 96.38 118 GLN A CA 1
ATOM 939 C C . GLN A 1 118 ? 3.485 1.870 -9.085 1.00 96.38 118 GLN A C 1
ATOM 941 O O . GLN A 1 118 ? 2.278 1.761 -8.908 1.00 96.38 118 GLN A O 1
ATOM 946 N N . GLY A 1 119 ? 4.198 0.901 -9.669 1.00 96.31 119 GLY A N 1
ATOM 947 C CA . GLY A 1 119 ? 3.597 -0.365 -10.104 1.00 96.31 119 GLY A CA 1
ATOM 948 C C . GLY A 1 119 ? 2.947 -1.142 -8.953 1.00 96.31 119 GLY A C 1
ATOM 949 O O . GLY A 1 119 ? 1.838 -1.654 -9.104 1.00 96.31 119 GLY A O 1
ATOM 950 N N . GLY A 1 120 ? 3.603 -1.178 -7.789 1.00 97.19 120 GLY A N 1
ATOM 951 C CA . GLY A 1 120 ? 3.063 -1.768 -6.561 1.00 97.19 120 GLY A CA 1
ATOM 952 C C . GLY A 1 120 ? 1.804 -1.057 -6.067 1.00 97.19 120 GLY A C 1
ATOM 953 O O . GLY A 1 120 ? 0.820 -1.723 -5.755 1.00 97.19 120 GLY A O 1
ATOM 954 N N . ASP A 1 121 ? 1.803 0.278 -6.081 1.00 96.69 121 ASP A N 1
ATOM 955 C CA . ASP A 1 121 ? 0.658 1.107 -5.696 1.00 96.69 121 ASP A CA 1
ATOM 956 C C . ASP A 1 121 ? -0.553 0.866 -6.612 1.00 96.69 121 ASP A C 1
ATOM 958 O O . ASP A 1 121 ? -1.676 0.746 -6.131 1.00 96.69 121 ASP A O 1
ATOM 962 N N . ILE A 1 122 ? -0.336 0.722 -7.924 1.00 94.94 122 ILE A N 1
ATOM 963 C CA . ILE A 1 122 ? -1.406 0.398 -8.880 1.00 94.94 122 ILE A CA 1
ATOM 964 C C . ILE A 1 122 ? -1.969 -0.998 -8.635 1.00 94.94 122 ILE A C 1
ATOM 966 O O . ILE A 1 122 ? -3.187 -1.159 -8.586 1.00 94.94 122 ILE A O 1
ATOM 970 N N . CYS A 1 123 ? -1.110 -2.004 -8.443 1.00 95.38 123 CYS A N 1
ATOM 971 C CA . CYS A 1 123 ? -1.566 -3.339 -8.054 1.00 95.38 123 CYS A CA 1
ATOM 972 C C . CYS A 1 123 ? -2.383 -3.289 -6.762 1.00 95.38 123 CYS A C 1
ATOM 974 O O . CYS A 1 123 ? -3.429 -3.924 -6.683 1.00 95.38 123 CYS A O 1
ATOM 976 N N . PHE A 1 124 ? -1.918 -2.526 -5.771 1.00 95.75 124 PHE A N 1
ATOM 977 C CA . PHE A 1 124 ? -2.607 -2.365 -4.502 1.00 95.75 124 PHE A CA 1
ATOM 978 C C . PHE A 1 124 ? -4.001 -1.768 -4.704 1.00 95.75 124 PHE A C 1
ATOM 980 O O . PHE A 1 124 ? -4.975 -2.381 -4.283 1.00 95.75 124 PHE A O 1
ATOM 987 N N . LEU A 1 125 ? -4.105 -0.635 -5.403 1.00 93.19 125 LEU A N 1
ATOM 988 C CA . LEU A 1 125 ? -5.376 0.042 -5.661 1.00 93.19 125 LEU A CA 1
ATOM 989 C C . LEU A 1 125 ? -6.357 -0.819 -6.457 1.00 93.19 125 LEU A C 1
ATOM 991 O O . LEU A 1 125 ? -7.539 -0.840 -6.127 1.00 93.19 125 LEU A O 1
ATOM 995 N N . ILE A 1 126 ? -5.886 -1.541 -7.477 1.00 91.44 126 ILE A N 1
ATOM 996 C CA . ILE A 1 126 ? -6.724 -2.478 -8.240 1.00 91.44 126 ILE A CA 1
ATOM 997 C C . ILE A 1 126 ? -7.215 -3.603 -7.331 1.00 91.44 126 ILE A C 1
ATOM 999 O O . ILE A 1 126 ? -8.377 -3.986 -7.398 1.00 91.44 126 ILE A O 1
ATOM 1003 N N . CYS A 1 127 ? -6.351 -4.136 -6.468 1.00 92.38 127 CYS A N 1
ATOM 1004 C CA . CYS A 1 127 ? -6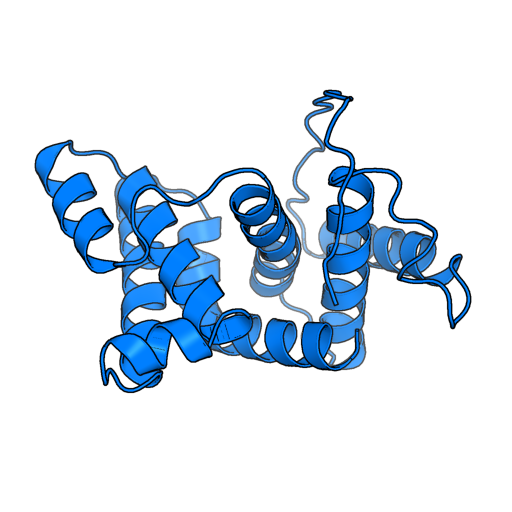.753 -5.198 -5.564 1.00 92.38 127 CYS A CA 1
ATOM 1005 C C . CYS A 1 127 ? -7.729 -4.719 -4.489 1.00 92.38 127 CYS A C 1
ATOM 1007 O O . CYS A 1 127 ? -8.585 -5.513 -4.121 1.00 92.38 127 CYS A O 1
ATOM 1009 N N . SER A 1 128 ? -7.599 -3.496 -3.964 1.00 91.62 128 SER A N 1
ATOM 1010 C CA . SER A 1 128 ? -8.314 -3.050 -2.759 1.00 91.62 128 SER A CA 1
ATOM 1011 C C . SER A 1 128 ? -9.520 -2.145 -3.008 1.00 91.62 128 SER A C 1
ATOM 1013 O O . SER A 1 128 ? -10.506 -2.275 -2.291 1.00 91.62 128 SER A O 1
ATOM 1015 N N . ILE A 1 129 ? -9.460 -1.245 -3.992 1.00 87.75 129 ILE A N 1
ATOM 1016 C CA . ILE A 1 129 ? -10.442 -0.159 -4.154 1.00 87.75 129 ILE A CA 1
ATOM 1017 C C . ILE A 1 129 ? -11.085 -0.187 -5.545 1.00 87.75 129 ILE A C 1
ATOM 1019 O O . ILE A 1 129 ? -12.304 -0.146 -5.655 1.00 87.75 129 ILE A O 1
ATOM 1023 N N . PHE A 1 130 ? -10.285 -0.297 -6.608 1.00 85.94 130 PHE A N 1
ATOM 1024 C CA . PHE A 1 130 ? -10.736 -0.248 -8.005 1.00 85.94 130 PHE A CA 1
ATOM 1025 C C . PHE A 1 130 ? -10.746 -1.644 -8.643 1.00 85.94 130 PHE A C 1
ATOM 1027 O O . PHE A 1 130 ? -10.103 -1.886 -9.671 1.00 85.94 130 PHE A O 1
ATOM 1034 N N . ILE A 1 131 ? -11.446 -2.587 -8.013 1.00 84.12 131 ILE A N 1
ATOM 1035 C CA . ILE A 1 131 ? -11.462 -4.012 -8.393 1.00 84.12 131 ILE A CA 1
ATOM 1036 C C . ILE A 1 131 ? -11.964 -4.206 -9.831 1.00 84.12 131 ILE A C 1
ATOM 1038 O O . ILE A 1 131 ? -11.455 -5.048 -10.577 1.00 84.12 131 ILE A O 1
ATOM 1042 N N . GLU A 1 132 ? -12.901 -3.369 -10.272 1.00 80.88 132 GLU A N 1
ATOM 1043 C CA . GLU A 1 132 ? -13.439 -3.357 -11.629 1.00 80.88 132 GLU A CA 1
ATOM 1044 C C . GLU A 1 132 ? -12.363 -3.120 -12.699 1.00 80.88 132 GLU A C 1
ATOM 1046 O O . GLU A 1 132 ? -12.481 -3.627 -13.817 1.00 80.88 132 GLU A O 1
ATOM 1051 N N . ARG A 1 133 ? -11.270 -2.420 -12.364 1.00 78.69 133 ARG A N 1
ATOM 1052 C CA . ARG A 1 133 ? -10.147 -2.190 -13.287 1.00 78.69 133 ARG A CA 1
ATOM 1053 C C . ARG A 1 133 ? -9.352 -3.462 -13.564 1.00 78.69 133 ARG A C 1
ATOM 1055 O O . ARG A 1 133 ? -8.793 -3.589 -14.652 1.00 78.69 133 ARG A O 1
ATOM 1062 N N . GLY A 1 134 ? -9.327 -4.412 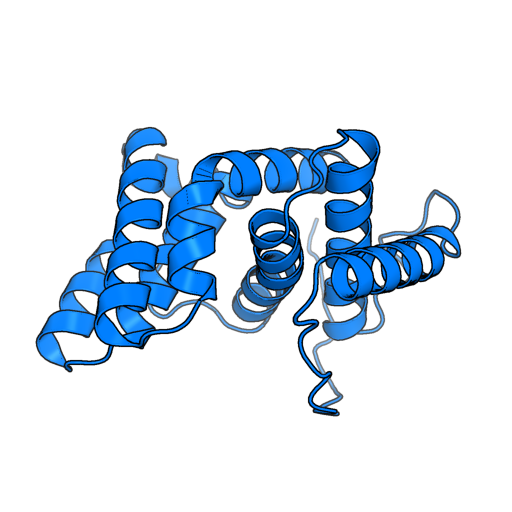-12.628 1.00 69.62 134 GLY A N 1
ATOM 1063 C CA . GLY A 1 134 ? -8.725 -5.729 -12.850 1.00 69.62 134 GLY A CA 1
ATOM 1064 C C . GLY A 1 134 ? -9.509 -6.552 -13.876 1.00 69.62 134 GLY A C 1
ATOM 1065 O O . GLY A 1 134 ? -8.923 -7.203 -14.746 1.00 69.62 134 GLY A O 1
ATOM 1066 N N . ALA A 1 135 ? -10.842 -6.443 -13.848 1.00 70.44 135 ALA A N 1
ATOM 1067 C CA . ALA A 1 135 ? -11.732 -7.163 -14.759 1.00 70.44 135 ALA A CA 1
ATOM 1068 C C . ALA A 1 135 ? -11.561 -6.737 -16.228 1.00 70.44 135 ALA A C 1
ATOM 1070 O O . ALA A 1 135 ? -11.695 -7.564 -17.129 1.00 70.44 135 ALA A O 1
ATOM 1071 N N . TRP A 1 136 ? -11.177 -5.481 -16.487 1.00 72.75 136 TRP A N 1
ATOM 1072 C CA . TRP A 1 136 ? -10.969 -4.956 -17.847 1.00 72.75 136 TRP A CA 1
ATOM 1073 C C . TRP A 1 136 ? -9.860 -5.676 -18.624 1.00 72.75 136 TRP A C 1
ATOM 1075 O O . TRP A 1 136 ? -9.760 -5.533 -19.842 1.00 72.75 136 TRP A O 1
ATOM 1085 N N . ARG A 1 137 ? -9.003 -6.431 -17.932 1.00 67.56 137 ARG A N 1
ATOM 1086 C CA . ARG A 1 137 ? -7.893 -7.174 -18.534 1.00 67.56 137 ARG A CA 1
ATOM 1087 C C . ARG A 1 137 ? -8.038 -8.688 -18.428 1.00 67.56 137 ARG A C 1
ATOM 1089 O O . ARG A 1 137 ? -7.111 -9.380 -18.836 1.00 67.56 137 ARG A O 1
ATOM 1096 N N . ILE A 1 138 ? -9.164 -9.195 -17.909 1.00 67.44 138 ILE A N 1
ATOM 1097 C CA . ILE A 1 138 ? -9.408 -10.638 -17.709 1.00 67.44 138 ILE A CA 1
ATOM 1098 C C . ILE A 1 138 ? -8.232 -11.292 -16.950 1.00 67.44 138 ILE A C 1
ATOM 1100 O O . ILE A 1 138 ? -7.865 -12.440 -17.184 1.00 67.44 138 ILE A O 1
ATOM 1104 N N . MET A 1 139 ? -7.581 -10.534 -16.062 1.00 71.88 139 MET A N 1
ATOM 1105 C CA . MET A 1 139 ? -6.546 -11.080 -15.194 1.00 71.88 139 MET A CA 1
ATOM 1106 C C . MET A 1 139 ? -7.181 -11.490 -13.877 1.00 71.88 139 MET A C 1
ATOM 1108 O O . MET A 1 139 ? -7.937 -10.724 -13.279 1.00 71.88 139 MET A O 1
ATOM 1112 N N . ASP A 1 140 ? -6.831 -12.686 -13.416 1.00 80.56 140 ASP A N 1
ATOM 1113 C CA . ASP A 1 140 ? -7.221 -13.146 -12.091 1.00 80.56 140 ASP A CA 1
ATOM 1114 C C . ASP A 1 140 ? -6.638 -12.192 -11.023 1.00 80.56 140 ASP A C 1
ATOM 1116 O O . ASP A 1 140 ? -5.451 -11.843 -11.104 1.00 80.56 140 ASP A O 1
ATOM 1120 N N . PRO A 1 141 ? -7.430 -11.762 -10.021 1.00 79.50 141 PRO A N 1
ATOM 1121 C CA . PRO A 1 141 ? -6.961 -10.898 -8.939 1.00 79.50 141 PRO A CA 1
ATOM 1122 C C . PRO A 1 141 ? -5.656 -11.373 -8.288 1.00 79.50 141 PRO A C 1
ATOM 1124 O O . PRO A 1 141 ? -4.793 -10.555 -7.966 1.00 79.50 141 PRO A O 1
ATOM 1127 N N . SER A 1 142 ? -5.450 -12.687 -8.159 1.00 87.19 142 SER A N 1
ATOM 1128 C CA . SER A 1 142 ? -4.229 -13.285 -7.602 1.00 87.19 142 SER A CA 1
ATOM 1129 C C . SER A 1 142 ? -2.949 -12.888 -8.349 1.00 87.19 142 SER A C 1
ATOM 1131 O O . SER A 1 142 ? -1.876 -12.828 -7.737 1.00 87.19 142 SER A O 1
ATOM 1133 N N . TYR A 1 143 ? -3.029 -12.555 -9.643 1.00 89.56 143 TYR A N 1
ATOM 1134 C CA . TYR A 1 143 ? -1.887 -12.015 -10.381 1.00 89.56 143 TYR A CA 1
ATOM 1135 C C . TYR A 1 143 ? -1.512 -10.621 -9.896 1.00 89.56 143 TYR A C 1
ATOM 1137 O O . TYR A 1 143 ? -0.325 -10.354 -9.714 1.00 89.56 143 TYR A O 1
ATOM 1145 N N . TYR A 1 144 ? -2.490 -9.752 -9.639 1.00 91.62 144 TYR A N 1
ATOM 1146 C CA . TYR A 1 144 ? -2.224 -8.419 -9.103 1.00 91.62 144 TYR A CA 1
ATOM 1147 C C . TYR A 1 144 ? -1.643 -8.487 -7.687 1.00 91.62 144 TYR A C 1
ATOM 1149 O O . TYR A 1 144 ? -0.706 -7.746 -7.397 1.00 91.62 144 TYR A O 1
ATOM 1157 N N . TYR A 1 145 ? -2.087 -9.434 -6.853 1.00 94.31 145 TYR A N 1
ATOM 1158 C CA . TYR A 1 145 ? -1.471 -9.691 -5.545 1.00 94.31 145 TYR A CA 1
ATOM 1159 C C . TYR A 1 145 ? 0.012 -10.076 -5.668 1.00 94.31 145 TYR A C 1
ATOM 1161 O O . TYR A 1 145 ? 0.881 -9.434 -5.074 1.00 94.31 145 TYR A O 1
ATOM 1169 N N . LYS A 1 146 ? 0.337 -11.084 -6.491 1.00 95.12 146 LYS A N 1
ATOM 1170 C CA . LYS A 1 146 ? 1.729 -11.527 -6.713 1.00 95.12 146 LYS A CA 1
ATOM 1171 C C . LYS A 1 146 ? 2.600 -10.423 -7.311 1.00 95.12 146 LYS A C 1
ATOM 1173 O O . LYS A 1 146 ? 3.760 -10.258 -6.924 1.00 95.12 146 LYS A O 1
ATOM 1178 N N . MET A 1 147 ? 2.041 -9.673 -8.254 1.00 95.38 147 MET A N 1
ATOM 1179 C CA . MET A 1 147 ? 2.728 -8.589 -8.944 1.00 95.38 147 MET A CA 1
ATOM 1180 C C . MET A 1 147 ? 3.002 -7.418 -7.999 1.00 95.38 147 MET A C 1
ATOM 1182 O O . MET A 1 147 ? 4.134 -6.948 -7.943 1.00 95.38 147 MET A O 1
ATOM 1186 N N . GLY A 1 148 ? 2.019 -7.018 -7.190 1.00 97.00 148 GLY A N 1
ATOM 1187 C CA . GLY A 1 148 ? 2.168 -5.973 -6.182 1.00 97.00 148 GLY A CA 1
ATOM 1188 C C . GLY A 1 148 ? 3.228 -6.316 -5.135 1.00 97.00 148 GLY A C 1
ATOM 1189 O O . GLY A 1 148 ? 4.148 -5.524 -4.920 1.00 97.00 148 GLY A O 1
ATOM 1190 N N . LYS A 1 149 ? 3.182 -7.536 -4.574 1.00 97.81 149 LYS A N 1
ATOM 1191 C CA . LYS A 1 149 ? 4.232 -8.062 -3.677 1.00 97.81 149 LYS A CA 1
ATOM 1192 C C . LYS A 1 149 ? 5.620 -7.951 -4.311 1.00 97.81 149 LYS A C 1
ATOM 1194 O O . LYS A 1 149 ? 6.553 -7.418 -3.709 1.00 97.81 149 LYS A O 1
ATOM 1199 N N . SER A 1 150 ? 5.741 -8.412 -5.556 1.00 97.81 150 SER A N 1
ATOM 1200 C CA . SER A 1 150 ? 7.005 -8.398 -6.298 1.00 97.81 150 SER A CA 1
ATOM 1201 C C . SER A 1 150 ? 7.500 -6.978 -6.566 1.00 97.81 150 SER A C 1
ATOM 1203 O O . SER A 1 150 ? 8.690 -6.709 -6.422 1.00 97.81 150 SER A O 1
ATOM 1205 N N . PHE A 1 151 ? 6.611 -6.050 -6.919 1.00 98.31 151 PHE A N 1
ATOM 1206 C CA . PHE A 1 151 ? 6.968 -4.658 -7.167 1.00 98.31 151 PHE A CA 1
ATOM 1207 C C . PHE A 1 151 ? 7.514 -3.959 -5.928 1.00 98.31 151 PHE A C 1
ATOM 1209 O O . PHE A 1 151 ? 8.576 -3.338 -6.002 1.00 98.31 151 PHE A O 1
ATOM 1216 N N . TYR A 1 152 ? 6.853 -4.107 -4.782 1.00 98.38 152 TYR A N 1
ATOM 1217 C CA . TYR A 1 152 ? 7.358 -3.534 -3.538 1.00 98.38 152 TYR A CA 1
ATOM 1218 C C . TYR A 1 152 ? 8.681 -4.164 -3.100 1.00 98.38 152 TYR A C 1
ATOM 1220 O O . TYR A 1 152 ? 9.583 -3.438 -2.677 1.00 98.38 152 TYR A O 1
ATOM 1228 N N . TYR A 1 153 ? 8.860 -5.473 -3.299 1.00 98.19 153 TYR A N 1
ATOM 1229 C CA . TYR A 1 153 ? 10.141 -6.122 -3.028 1.00 98.19 153 TYR A CA 1
ATOM 1230 C C . TYR A 1 153 ? 11.263 -5.577 -3.927 1.00 98.19 153 TYR A C 1
ATOM 1232 O O . TYR A 1 153 ? 12.339 -5.232 -3.442 1.00 98.19 153 TYR A O 1
ATOM 1240 N N . GLN A 1 154 ? 11.013 -5.414 -5.231 1.00 98.00 154 GLN A N 1
ATOM 1241 C CA . GLN A 1 154 ? 11.983 -4.823 -6.166 1.00 98.00 154 GLN A CA 1
ATOM 1242 C C . GLN A 1 154 ? 12.297 -3.361 -5.828 1.00 98.00 154 GLN A C 1
ATOM 1244 O O . GLN A 1 154 ? 13.454 -2.935 -5.915 1.00 98.00 154 GLN A O 1
ATOM 1249 N N . PHE A 1 155 ? 11.290 -2.598 -5.395 1.00 98.06 155 PHE A N 1
ATOM 1250 C CA . PHE A 1 155 ? 11.483 -1.247 -4.880 1.00 98.06 155 PHE A CA 1
ATOM 1251 C C . PHE A 1 155 ? 12.388 -1.248 -3.645 1.00 98.06 155 PHE A C 1
ATOM 1253 O O . PHE A 1 155 ? 13.349 -0.483 -3.606 1.00 98.06 155 PHE A O 1
ATOM 1260 N N . TYR A 1 156 ? 12.156 -2.142 -2.681 1.00 98.00 156 TYR A N 1
ATOM 1261 C CA . TYR A 1 156 ? 13.019 -2.286 -1.509 1.00 98.00 156 TYR A CA 1
ATOM 1262 C C . TYR A 1 156 ? 14.451 -2.663 -1.889 1.00 98.00 156 TYR A C 1
ATOM 1264 O O . TYR A 1 156 ? 15.395 -2.011 -1.449 1.00 98.00 156 TYR A O 1
ATOM 1272 N N . VAL A 1 157 ? 14.639 -3.665 -2.752 1.00 97.44 157 VAL A N 1
ATOM 1273 C CA . VAL A 1 157 ? 15.977 -4.099 -3.181 1.00 97.44 157 VAL A CA 1
ATOM 1274 C C . VAL A 1 157 ? 16.745 -2.944 -3.828 1.00 97.44 157 VAL A C 1
ATOM 1276 O O . VAL A 1 157 ? 17.937 -2.794 -3.546 1.00 97.44 157 VAL A O 1
ATOM 1279 N N . SER A 1 158 ? 16.060 -2.119 -4.626 1.00 95.44 158 SER A N 1
ATOM 1280 C CA . SER A 1 158 ? 16.659 -1.034 -5.412 1.00 95.44 158 SER A CA 1
ATOM 1281 C C . SER A 1 158 ? 16.850 0.276 -4.634 1.00 95.44 158 SER A C 1
ATOM 1283 O O . SER A 1 158 ? 17.869 0.934 -4.805 1.00 95.44 158 SER A O 1
ATOM 1285 N N . ALA A 1 159 ? 15.887 0.671 -3.795 1.00 95.81 159 ALA A N 1
ATOM 1286 C CA . ALA A 1 159 ? 15.869 1.963 -3.093 1.00 95.81 159 ALA A CA 1
ATOM 1287 C C . ALA A 1 159 ? 16.161 1.865 -1.585 1.00 95.81 159 ALA A C 1
ATOM 1289 O O . ALA A 1 159 ? 16.304 2.896 -0.929 1.00 95.81 159 ALA A O 1
ATOM 1290 N N . LYS A 1 160 ? 16.211 0.646 -1.029 1.00 95.06 160 LYS A N 1
ATOM 1291 C CA . LYS A 1 160 ? 16.403 0.359 0.406 1.00 95.06 160 LYS A CA 1
ATOM 1292 C C . LYS A 1 160 ? 15.392 1.061 1.322 1.00 95.06 160 LYS A C 1
ATOM 1294 O O . LYS A 1 160 ? 15.699 1.373 2.464 1.00 95.06 160 LYS A O 1
ATOM 1299 N N . GLN A 1 161 ? 14.181 1.307 0.821 1.00 94.56 161 GLN A N 1
ATOM 1300 C CA . GLN A 1 161 ? 13.099 1.940 1.579 1.00 94.56 161 GLN A CA 1
ATOM 1301 C C . GLN A 1 161 ? 12.246 0.878 2.279 1.00 94.56 161 GLN A C 1
ATOM 1303 O O . GLN A 1 161 ? 11.656 0.029 1.608 1.00 94.56 161 GLN A O 1
ATOM 1308 N N . GLU A 1 162 ? 12.149 0.947 3.608 1.00 94.25 162 GLU A N 1
ATOM 1309 C CA . GLU A 1 162 ? 11.480 -0.056 4.457 1.00 94.25 162 GLU A CA 1
ATOM 1310 C C . GLU A 1 162 ? 10.029 -0.327 4.065 1.00 94.25 162 GLU A C 1
ATOM 1312 O O . GLU A 1 162 ? 9.586 -1.473 4.093 1.00 94.25 162 GLU A O 1
ATOM 1317 N N . ILE A 1 163 ? 9.302 0.696 3.607 1.00 95.31 163 ILE A N 1
ATOM 1318 C CA . ILE A 1 163 ? 7.920 0.519 3.150 1.00 95.31 163 ILE A CA 1
ATOM 1319 C C . ILE A 1 163 ? 7.805 -0.534 2.039 1.00 95.31 163 ILE A C 1
ATOM 1321 O O . ILE A 1 163 ? 6.836 -1.281 2.012 1.00 95.31 163 ILE A O 1
ATOM 1325 N N . GLY A 1 164 ? 8.805 -0.656 1.157 1.00 96.50 164 GLY A N 1
ATOM 1326 C CA . GLY A 1 164 ? 8.820 -1.703 0.135 1.00 96.50 164 GLY A CA 1
ATOM 1327 C C . GLY A 1 164 ? 8.959 -3.105 0.734 1.00 96.50 164 GLY A C 1
ATOM 1328 O O . GLY A 1 164 ? 8.320 -4.041 0.264 1.00 96.50 164 GLY A O 1
ATOM 1329 N N . TYR A 1 165 ? 9.744 -3.254 1.803 1.00 97.62 165 TYR A N 1
ATOM 1330 C CA . TYR A 1 165 ? 9.889 -4.527 2.505 1.00 97.62 165 TYR A CA 1
ATOM 1331 C C . TYR A 1 165 ? 8.568 -4.918 3.173 1.00 97.62 165 TYR A C 1
ATOM 1333 O O . TYR A 1 165 ? 8.018 -5.980 2.875 1.00 97.62 165 TYR A O 1
ATOM 1341 N N . HIS A 1 166 ? 8.000 -4.021 3.981 1.00 97.31 166 HIS A N 1
ATOM 1342 C CA . HIS A 1 166 ? 6.765 -4.294 4.714 1.00 97.31 166 HIS A CA 1
ATOM 1343 C C . HIS A 1 166 ? 5.560 -4.483 3.790 1.00 97.31 166 HIS A C 1
ATOM 1345 O O . HIS A 1 166 ? 4.847 -5.476 3.930 1.00 97.31 166 HIS A O 1
ATOM 1351 N N . MET A 1 167 ? 5.374 -3.626 2.779 1.00 97.56 167 MET A N 1
ATOM 1352 C CA . MET A 1 167 ? 4.286 -3.805 1.813 1.00 97.56 167 MET A CA 1
ATOM 1353 C C . MET A 1 167 ? 4.434 -5.103 1.022 1.00 97.56 167 MET A C 1
ATOM 1355 O O . MET A 1 167 ? 3.423 -5.705 0.686 1.00 97.56 167 MET A O 1
ATOM 1359 N N . SER A 1 168 ? 5.654 -5.581 0.743 1.00 97.62 168 SER A N 1
ATOM 1360 C CA . SER A 1 168 ? 5.831 -6.877 0.072 1.00 97.62 168 SER A CA 1
ATOM 1361 C C . SER A 1 168 ? 5.419 -8.067 0.948 1.00 97.62 168 SER A C 1
ATOM 1363 O O . SER A 1 168 ? 4.827 -9.020 0.438 1.00 97.62 168 SER A O 1
ATOM 1365 N N . GLY A 1 169 ? 5.681 -7.999 2.259 1.00 96.38 169 GLY A N 1
ATOM 1366 C CA . GLY A 1 169 ? 5.335 -9.050 3.220 1.00 96.38 169 GLY A CA 1
ATOM 1367 C C . GLY A 1 169 ? 3.859 -9.049 3.619 1.00 96.38 169 GLY A C 1
ATOM 1368 O O . GLY A 1 169 ? 3.252 -10.111 3.722 1.00 96.38 169 GLY A O 1
ATOM 1369 N N . HIS A 1 170 ? 3.261 -7.866 3.774 1.00 96.69 170 HIS A N 1
ATOM 1370 C CA . HIS A 1 170 ? 1.891 -7.700 4.272 1.00 96.69 170 HIS A CA 1
ATOM 1371 C C . HIS A 1 170 ? 0.864 -7.371 3.183 1.00 96.69 170 HIS A C 1
ATOM 1373 O O . HIS A 1 170 ? -0.285 -7.094 3.511 1.00 96.69 170 HIS A O 1
ATOM 1379 N N . PHE A 1 171 ? 1.235 -7.403 1.898 1.00 96.81 171 PHE A N 1
ATOM 1380 C CA . PHE A 1 171 ? 0.391 -6.916 0.797 1.00 96.81 171 PHE A CA 1
ATOM 1381 C C . PHE A 1 171 ? -1.058 -7.422 0.850 1.00 96.81 171 PHE A C 1
ATOM 1383 O O . PHE A 1 171 ? -1.987 -6.629 0.765 1.00 96.81 171 PHE A O 1
ATOM 1390 N N . GLU A 1 172 ? -1.250 -8.739 0.989 1.00 95.56 172 GLU A N 1
ATOM 1391 C CA . GLU A 1 172 ? -2.585 -9.356 1.024 1.00 95.56 172 GLU A CA 1
ATOM 1392 C C . GLU A 1 172 ? -3.388 -8.869 2.226 1.00 95.56 172 GLU A C 1
ATOM 1394 O O . GLU A 1 172 ? -4.481 -8.340 2.064 1.00 95.56 172 GLU A O 1
ATOM 1399 N N . THR A 1 173 ? -2.788 -8.936 3.412 1.00 94.94 173 THR A N 1
ATOM 1400 C CA . THR A 1 173 ? -3.392 -8.459 4.655 1.00 94.94 173 THR A CA 1
ATOM 1401 C C . THR A 1 173 ? -3.808 -6.993 4.574 1.00 94.94 173 THR A C 1
ATOM 1403 O O . THR A 1 173 ? -4.911 -6.636 4.972 1.00 94.94 173 THR A O 1
ATOM 1406 N N . VAL A 1 174 ? -2.942 -6.132 4.037 1.00 94.69 174 VAL A N 1
ATOM 1407 C CA . VAL A 1 174 ? -3.216 -4.696 3.911 1.00 94.69 174 VAL A CA 1
ATOM 1408 C C . VAL A 1 174 ? -4.330 -4.448 2.895 1.00 94.69 174 VAL A C 1
ATOM 1410 O O . VAL A 1 174 ? -5.184 -3.594 3.131 1.00 94.69 174 VAL A O 1
ATOM 1413 N N . VAL A 1 175 ? -4.362 -5.193 1.784 1.00 94.62 175 VAL A N 1
ATOM 1414 C CA . VAL A 1 175 ? -5.468 -5.133 0.818 1.00 94.62 175 VAL A CA 1
ATOM 1415 C C . VAL A 1 175 ? -6.788 -5.504 1.484 1.00 94.62 175 VAL A C 1
ATOM 1417 O O . VAL A 1 175 ? -7.762 -4.777 1.310 1.00 94.62 175 VAL A O 1
ATOM 1420 N N . ASP A 1 176 ? -6.826 -6.596 2.243 1.00 92.94 176 ASP A N 1
ATOM 1421 C CA . ASP A 1 176 ? -8.061 -7.097 2.848 1.00 92.94 176 ASP A CA 1
ATOM 1422 C C . ASP A 1 176 ? -8.574 -6.146 3.938 1.00 92.94 176 ASP A C 1
ATOM 1424 O O . ASP A 1 176 ? -9.742 -5.757 3.911 1.00 92.94 176 ASP A O 1
ATOM 1428 N N . ILE A 1 177 ? -7.682 -5.639 4.801 1.00 91.12 177 ILE A N 1
ATOM 1429 C CA . ILE A 1 177 ? -8.013 -4.578 5.767 1.00 91.12 177 ILE A CA 1
ATOM 1430 C C . ILE A 1 177 ? -8.591 -3.360 5.042 1.00 91.12 177 ILE A C 1
ATOM 1432 O O . ILE A 1 177 ? -9.613 -2.816 5.457 1.00 91.12 177 ILE A O 1
ATOM 1436 N N . THR A 1 178 ? -7.962 -2.941 3.944 1.00 91.44 178 THR A N 1
ATOM 1437 C CA . THR A 1 178 ? -8.404 -1.767 3.183 1.00 91.44 178 THR A CA 1
ATOM 1438 C C . THR A 1 178 ? -9.783 -1.990 2.570 1.00 91.44 178 THR A C 1
ATOM 1440 O O . THR A 1 178 ? -10.643 -1.126 2.712 1.00 91.44 178 THR A O 1
ATOM 1443 N N . LYS A 1 179 ? -10.040 -3.152 1.955 1.00 89.62 179 LYS A N 1
ATOM 1444 C CA . LYS A 1 179 ? -11.366 -3.497 1.415 1.00 89.62 179 LYS A CA 1
ATOM 1445 C C . LYS A 1 179 ? -12.453 -3.378 2.469 1.00 89.62 179 LYS A C 1
ATOM 1447 O O . LYS A 1 179 ? -13.466 -2.738 2.220 1.00 89.62 179 LYS A O 1
ATOM 1452 N N . GLU A 1 180 ? -12.225 -3.963 3.641 1.00 86.12 180 GLU A N 1
ATOM 1453 C CA . GLU A 1 180 ? -13.196 -3.931 4.735 1.00 86.12 180 GLU A CA 1
ATOM 1454 C C . GLU A 1 180 ? -13.441 -2.510 5.256 1.00 86.12 180 GLU A C 1
ATOM 1456 O O . GLU A 1 180 ? -14.566 -2.163 5.623 1.00 86.12 180 GLU A O 1
ATOM 1461 N N . CYS A 1 181 ? -12.404 -1.669 5.274 1.00 83.81 181 CYS A N 1
ATOM 1462 C CA . CYS A 1 181 ? -12.538 -0.266 5.661 1.00 83.81 181 CYS A CA 1
ATOM 1463 C C . CYS A 1 181 ? -13.397 0.506 4.652 1.00 83.81 181 CYS A C 1
ATOM 1465 O O . CYS A 1 181 ? -14.301 1.225 5.059 1.00 83.81 181 CYS A O 1
ATOM 1467 N N . PHE A 1 182 ? -13.163 0.326 3.349 1.00 76.38 182 PHE A N 1
ATOM 1468 C CA . PHE A 1 182 ? -13.898 1.035 2.296 1.00 76.38 182 PHE A CA 1
ATOM 1469 C C . PHE A 1 182 ? -15.285 0.454 1.996 1.00 76.38 182 PHE A C 1
ATOM 1471 O O . PHE A 1 182 ? -16.124 1.177 1.479 1.00 76.38 182 PHE A O 1
ATOM 1478 N N . SER A 1 183 ? -15.569 -0.807 2.336 1.00 69.12 183 SER A N 1
ATOM 1479 C CA . SER A 1 183 ? -16.937 -1.348 2.287 1.00 69.12 183 SER A CA 1
ATOM 1480 C C . SER A 1 183 ? -17.825 -0.846 3.428 1.00 69.12 183 SER A C 1
ATOM 1482 O O . SER A 1 183 ? -19.037 -1.036 3.389 1.00 69.12 183 SER A O 1
ATOM 1484 N N . SER A 1 184 ? -17.212 -0.279 4.471 1.00 51.31 184 SER A N 1
ATOM 1485 C CA . SER A 1 184 ? -17.889 0.244 5.663 1.00 51.31 184 SER A CA 1
ATOM 1486 C C . SER A 1 184 ? -18.101 1.765 5.614 1.00 51.31 184 SER A C 1
ATOM 1488 O O . SER A 1 184 ? -18.639 2.325 6.568 1.00 51.31 184 SER A O 1
ATOM 1490 N N . ILE A 1 185 ? -17.649 2.420 4.537 1.00 50.06 185 ILE A N 1
ATOM 1491 C CA . ILE A 1 185 ? -17.763 3.861 4.260 1.00 50.06 185 ILE A CA 1
ATOM 1492 C C . ILE A 1 185 ? -18.786 4.060 3.143 1.00 50.06 185 ILE A C 1
ATOM 1494 O O . ILE A 1 185 ? -19.617 4.985 3.279 1.00 50.06 185 ILE A O 1
#

Secondary structure (DSSP, 8-state):
---------------PPPP-SHHHHHHHHHHHHHHHHSS-TT-TTT---SHHHHHHHHHHHHHHHHHHTT---HHHHHHHHHHHHHHHHHHHS--S-S-HHHHHHHHHHHT-HHHHHHHHHHHHHHHHT-HHHHHTTT--HHHHHHHHHHHHHHHHHHH--HHHHHHHHHHHHHHHHHHHHHTT-

Radius of gyration: 16.51 Å; chains: 1; bounding box: 41×38×40 Å